Protein 5F33 (pdb70)

Radius of gyration: 19.18 Å; Cα contacts (8 Å, |Δi|>4): 622; chains: 1; bounding box: 53×41×53 Å

Foldseek 3Di:
DVCCVLLVLLLVLCVVVQEAEEEELQAALVSVVSHPYYYHLVVLLVVLLPDDTQEYEYQFAQLSQVSSCLNVVRGWYAYLDNPQAAPLAVQDDPVVLVVVCVVDPPAFEEEESRYHLVVLLVGQAYDYLACLLLLVLLDPDLEHEYDDQPLSQVVSCVSRVGHYHHDDPHRAHPLLADDLVLVVVVCVVPVQEFEEAESSYHDSNCVSGNYYTTLRVVLCVCVPDVGQEYEYRGAPSSLSVNCVSCVRHYYHYSDHGHDVSSHPDDSVSSSVCSVVVDDTDDDDPSSSVSSVNNHVVSVVSVD

Structure (mmCIF, N/CA/C/O backbone):
data_5F33
#
_entry.id   5F33
#
_cell.length_a   52.094
_cell.length_b   49.160
_cell.length_c   60.221
_cell.angle_alpha   90.00
_cell.angle_beta   104.10
_cell.angle_gamma   90.00
#
_symmetry.space_group_name_H-M   'P 1 21 1'
#
loop_
_entity.id
_entity.type
_entity.pdbx_description
1 polymer 'Quinolinate synthase A'
2 non-polymer 'IRON/SULFUR CLUSTER'
3 non-polymer 'PHOSPHOGLYCOLOHYDROXAMIC ACID'
4 non-polymer 'SULFATE ION'
5 water water
#
loop_
_atom_site.group_PDB
_atom_site.id
_atom_site.type_symbol
_atom_site.label_atom_id
_atom_site.label_alt_id
_atom_site.label_comp_id
_atom_site.label_asym_id
_atom_site.label_entity_id
_atom_site.label_seq_id
_atom_site.pdbx_PDB_ins_code
_atom_site.Cartn_x
_atom_site.Cartn_y
_atom_site.Cartn_z
_atom_site.occupancy
_atom_site.B_iso_or_equiv
_atom_site.auth_seq_id
_atom_site.auth_comp_id
_atom_site.auth_asym_id
_atom_site.auth_atom_id
_atom_site.pdbx_PDB_model_num
ATOM 1 N N . HIS A 1 3 ? 36.920 -16.564 14.767 1.00 49.07 -4 HIS A N 1
ATOM 2 C CA . HIS A 1 3 ? 38.339 -16.757 14.308 1.00 46.90 -4 HIS A CA 1
ATOM 3 C C . HIS A 1 3 ? 39.119 -17.631 15.302 1.00 41.06 -4 HIS A C 1
ATOM 4 O O . HIS A 1 3 ? 38.987 -17.466 16.513 1.00 44.00 -4 HIS A O 1
ATOM 11 N N . HIS A 1 4 ? 39.916 -18.564 14.785 1.00 38.24 -3 HIS A N 1
ATOM 12 C CA . HIS A 1 4 ? 40.612 -19.581 15.607 1.00 37.93 -3 HIS A CA 1
ATOM 13 C C . HIS A 1 4 ? 41.638 -19.070 16.643 1.00 34.71 -3 HIS A C 1
ATOM 14 O O . HIS A 1 4 ? 42.039 -19.827 17.517 1.00 38.09 -3 HIS A O 1
ATOM 21 N N . HIS A 1 5 ? 42.098 -17.824 16.490 1.00 33.08 -2 HIS A N 1
ATOM 22 C CA . HIS A 1 5 ? 43.009 -17.141 17.449 1.00 30.15 -2 HIS A CA 1
ATOM 23 C C . HIS A 1 5 ? 42.297 -16.381 18.559 1.00 28.48 -2 HIS A C 1
ATOM 24 O O . HIS A 1 5 ? 42.958 -15.763 19.395 1.00 23.88 -2 HIS A O 1
ATOM 31 N N . HIS A 1 6 ? 40.967 -16.433 18.555 1.00 28.29 -1 HIS A N 1
ATOM 32 C CA . HIS A 1 6 ? 40.091 -15.611 19.406 1.00 30.54 -1 HIS A CA 1
ATOM 33 C C . HIS A 1 6 ? 40.452 -15.774 20.863 1.00 26.04 -1 HIS A C 1
ATOM 34 O O . HIS A 1 6 ? 40.474 -14.796 21.596 1.00 24.53 -1 HIS A O 1
ATOM 41 N N . HIS A 1 7 ? 40.750 -17.003 21.279 1.00 22.20 0 HIS A N 1
ATOM 42 C CA . HIS A 1 7 ? 41.089 -17.281 22.682 1.00 23.27 0 HIS A CA 1
ATOM 43 C C . HIS A 1 7 ? 42.270 -16.457 23.164 1.00 22.45 0 HIS A C 1
ATOM 44 O O . HIS A 1 7 ? 42.222 -15.863 24.231 1.00 22.50 0 HIS A O 1
ATOM 51 N N . MET A 1 8 ? 43.309 -16.354 22.345 1.00 20.69 1 MET A N 1
ATOM 52 C CA . MET A 1 8 ? 44.494 -15.592 22.744 1.00 18.31 1 MET A CA 1
ATOM 53 C C . MET A 1 8 ? 44.226 -14.088 22.668 1.00 16.13 1 MET A C 1
ATOM 54 O O . MET A 1 8 ? 44.564 -13.356 23.594 1.00 16.67 1 MET A O 1
ATOM 59 N N . VAL A 1 9 ? 43.596 -13.646 21.579 1.00 15.94 2 VAL A N 1
ATOM 60 C CA . VAL A 1 9 ? 43.249 -12.229 21.393 1.00 17.17 2 VAL A CA 1
ATOM 61 C C . VAL A 1 9 ? 42.368 -11.741 22.521 1.00 18.06 2 VAL A C 1
ATOM 62 O O . VAL A 1 9 ? 42.640 -10.712 23.130 1.00 18.63 2 VAL A O 1
ATOM 66 N N . ASP A 1 10 ? 41.312 -12.491 22.816 1.00 16.93 3 ASP A N 1
ATOM 67 C CA A ASP A 1 10 ? 40.384 -12.059 23.861 0.50 16.99 3 ASP A CA 1
ATOM 68 C CA B ASP A 1 10 ? 40.366 -12.117 23.870 0.50 17.31 3 ASP A CA 1
ATOM 69 C C . ASP A 1 10 ? 41.070 -11.965 25.214 1.00 16.22 3 ASP A C 1
ATOM 70 O O . ASP A 1 10 ? 40.819 -11.013 25.965 1.00 16.33 3 ASP A O 1
ATOM 79 N N . GLU A 1 11 ? 41.921 -12.929 25.542 1.00 14.64 4 GLU A N 1
ATOM 80 C CA A GLU A 1 11 ? 42.573 -12.917 26.864 0.50 16.61 4 GLU A CA 1
ATOM 81 C CA B GLU A 1 11 ? 42.580 -12.939 26.852 0.50 16.60 4 GLU A CA 1
ATOM 82 C C . GLU A 1 11 ? 43.632 -11.819 26.944 1.00 15.42 4 GLU A C 1
ATOM 83 O O . GLU A 1 11 ? 43.777 -11.163 27.962 1.00 15.34 4 GLU A O 1
ATOM 94 N N . ILE A 1 12 ? 44.348 -11.585 25.848 1.00 13.82 5 ILE A N 1
ATOM 95 C CA . ILE A 1 12 ? 45.298 -10.460 25.796 1.00 14.14 5 ILE A CA 1
ATOM 96 C C . ILE A 1 12 ? 44.575 -9.136 26.086 1.00 12.92 5 ILE A C 1
ATOM 97 O O . ILE A 1 12 ? 45.023 -8.347 26.932 1.00 14.77 5 ILE A O 1
ATOM 102 N N . LEU A 1 13 ? 43.435 -8.916 25.440 1.00 14.58 6 LEU A N 1
ATOM 103 C CA A LEU A 1 13 ? 42.717 -7.661 25.623 0.50 15.42 6 LEU A CA 1
ATOM 104 C CA B LEU A 1 13 ? 42.690 -7.668 25.631 0.50 15.33 6 LEU A CA 1
ATOM 105 C C . LEU A 1 13 ? 42.213 -7.565 27.068 1.00 16.14 6 LEU A C 1
ATOM 106 O O . LEU A 1 13 ? 42.277 -6.495 27.685 1.00 17.68 6 LEU A O 1
ATOM 115 N N . LYS A 1 14 ? 41.721 -8.681 27.608 1.00 15.99 7 LYS A N 1
ATOM 116 C CA A LYS A 1 14 ? 41.222 -8.660 28.990 0.50 16.56 7 LYS A CA 1
ATOM 117 C CA B LYS A 1 14 ? 41.222 -8.709 28.995 0.50 16.59 7 LYS A CA 1
ATOM 118 C C . LYS A 1 14 ? 42.346 -8.357 29.968 1.00 16.07 7 LYS A C 1
ATOM 119 O O . LYS A 1 14 ? 42.191 -7.499 30.839 1.00 16.81 7 LYS A O 1
ATOM 128 N N . LEU A 1 15 ? 43.486 -9.031 29.816 1.00 14.76 8 LEU A N 1
ATOM 129 C CA . LEU A 1 15 ? 44.578 -8.876 30.779 1.00 14.95 8 LEU A CA 1
ATOM 130 C C . LEU A 1 15 ? 45.238 -7.511 30.698 1.00 14.36 8 LEU A C 1
ATOM 131 O O . LEU A 1 15 ? 45.631 -6.924 31.704 1.00 14.87 8 LEU A O 1
ATOM 136 N N . LYS A 1 16 ? 45.355 -6.991 29.474 1.00 13.37 9 LYS A N 1
ATOM 137 C CA . LYS A 1 16 ? 45.903 -5.659 29.293 1.00 14.66 9 LYS A CA 1
ATOM 138 C C . LYS A 1 16 ? 45.097 -4.619 30.068 1.00 14.90 9 LYS A C 1
ATOM 139 O O . LYS A 1 16 ? 45.671 -3.746 30.749 1.00 15.52 9 LYS A O 1
ATOM 145 N N . LYS A 1 17 ? 43.770 -4.717 29.968 1.00 15.82 10 LYS A N 1
ATOM 146 C CA . LYS A 1 17 ? 42.894 -3.795 30.675 1.00 18.04 10 LYS A CA 1
ATOM 147 C C . LYS A 1 17 ? 42.963 -4.045 32.182 1.00 16.10 10 LYS A C 1
ATOM 148 O O . LYS A 1 17 ? 43.118 -3.108 32.986 1.00 19.78 10 LYS A O 1
ATOM 154 N N . GLU A 1 18 ? 42.854 -5.301 32.576 1.00 15.95 11 GLU A N 1
ATOM 155 C CA . GLU A 1 18 ? 42.804 -5.631 34.014 1.00 17.48 11 GLU A CA 1
ATOM 156 C C . GLU A 1 18 ? 44.071 -5.161 34.725 1.00 17.12 11 GLU A C 1
ATOM 157 O O . GLU A 1 18 ? 44.022 -4.589 35.772 1.00 18.03 11 GLU A O 1
ATOM 163 N N . LYS A 1 19 ? 45.222 -5.397 34.112 1.00 15.80 12 LYS A N 1
ATOM 164 C CA . LYS A 1 19 ? 46.516 -5.128 34.755 1.00 16.08 12 LYS A CA 1
ATOM 165 C C . LYS A 1 19 ? 47.140 -3.757 34.444 1.00 14.19 12 LYS A C 1
ATOM 166 O O . LYS A 1 19 ? 48.181 -3.411 34.999 1.00 16.69 12 LYS A O 1
ATOM 172 N N . GLY A 1 20 ? 46.478 -2.957 33.605 1.00 15.40 13 GLY A N 1
ATOM 173 C CA . GLY A 1 20 ? 46.853 -1.563 33.409 1.00 16.31 13 GLY A CA 1
ATOM 174 C C . GLY A 1 20 ? 48.031 -1.376 32.466 1.00 15.59 13 GLY A C 1
ATOM 175 O O . GLY A 1 20 ? 48.793 -0.431 32.603 1.00 16.20 13 GLY A O 1
ATOM 176 N N . TYR A 1 21 ? 48.154 -2.266 31.484 1.00 13.37 14 TYR A N 1
ATOM 177 C CA . TYR A 1 21 ? 49.208 -2.169 30.471 1.00 12.88 14 TYR A CA 1
ATOM 178 C C . TYR A 1 21 ? 48.774 -1.337 29.295 1.00 12.37 14 TYR A C 1
ATOM 179 O O . TYR A 1 21 ? 47.608 -1.326 28.903 1.00 15.67 14 TYR A O 1
ATOM 188 N N . ILE A 1 22 ? 49.754 -0.684 28.688 1.00 12.52 15 ILE A N 1
ATOM 189 C CA . ILE A 1 22 ? 49.669 -0.212 27.310 1.00 11.79 15 ILE A CA 1
ATOM 190 C C . ILE A 1 22 ? 50.598 -1.102 26.492 1.00 11.72 15 ILE A C 1
ATOM 191 O O . ILE A 1 22 ? 51.673 -1.471 26.968 1.00 11.51 15 ILE A O 1
ATOM 196 N N . ILE A 1 23 ? 50.172 -1.471 25.297 1.00 11.03 16 ILE A N 1
ATOM 197 C CA . ILE A 1 23 ? 50.939 -2.337 24.431 1.00 10.94 16 ILE A CA 1
ATOM 198 C C . ILE A 1 23 ? 51.470 -1.486 23.268 1.00 11.00 16 ILE A C 1
ATOM 199 O O . ILE A 1 23 ? 50.689 -0.927 22.499 1.00 12.39 16 ILE A O 1
ATOM 204 N N . LEU A 1 24 ? 52.799 -1.419 23.163 1.00 10.50 17 LEU A N 1
ATOM 205 C CA . LEU A 1 24 ? 53.486 -0.700 22.068 1.00 10.77 17 LEU A CA 1
ATOM 206 C C . LEU A 1 24 ? 54.135 -1.717 21.157 1.00 11.51 17 LEU A C 1
ATOM 207 O O . LEU A 1 24 ? 54.781 -2.622 21.634 1.00 11.52 17 LEU A O 1
ATOM 212 N N . ALA A 1 25 ? 53.942 -1.561 19.848 1.00 11.87 18 ALA A N 1
ATOM 213 C CA . ALA A 1 25 ? 54.568 -2.488 18.888 1.00 10.73 18 ALA A CA 1
ATOM 214 C C . ALA A 1 25 ? 55.273 -1.734 17.786 1.00 10.83 18 ALA A C 1
ATOM 215 O O . ALA A 1 25 ? 54.829 -0.696 17.339 1.00 12.37 18 ALA A O 1
ATOM 217 N N . HIS A 1 26 ? 56.371 -2.329 17.340 1.00 10.31 19 HIS A N 1
ATOM 218 C CA . HIS A 1 26 ? 57.061 -1.895 16.129 1.00 10.01 19 HIS A CA 1
ATOM 219 C C . HIS A 1 26 ? 56.322 -2.422 14.886 1.00 10.46 19 HIS A C 1
ATOM 220 O O . HIS A 1 26 ? 55.697 -3.494 14.876 1.00 10.97 19 HIS A O 1
ATOM 227 N N . ASN A 1 27 ? 56.478 -1.672 13.806 1.00 10.23 20 ASN A N 1
ATOM 228 C CA . ASN A 1 27 ? 55.926 -2.010 12.501 1.00 10.38 20 ASN A CA 1
ATOM 229 C C . ASN A 1 27 ? 56.337 -3.369 11.915 1.00 11.28 20 ASN A C 1
ATOM 230 O O . ASN A 1 27 ? 55.680 -3.845 10.999 1.00 13.24 20 ASN A O 1
ATOM 235 N N . TYR A 1 28 ? 57.384 -4.005 12.433 1.00 11.23 21 TYR A N 1
ATOM 236 C CA . TYR A 1 28 ? 57.809 -5.296 11.895 1.00 11.50 21 TYR A CA 1
ATOM 237 C C . TYR A 1 28 ? 57.230 -6.452 12.687 1.00 12.97 21 TYR A C 1
ATOM 238 O O . TYR A 1 28 ? 57.527 -7.610 12.412 1.00 13.44 21 TYR A O 1
ATOM 247 N N . GLN A 1 29 ? 56.418 -6.158 13.703 1.00 12.51 22 GLN A N 1
ATOM 248 C CA . GLN A 1 29 ? 55.775 -7.242 14.411 1.00 12.35 22 GLN A CA 1
ATOM 249 C C . GLN A 1 29 ? 54.772 -7.916 13.505 1.00 12.50 22 GLN A C 1
ATOM 250 O O . GLN A 1 29 ? 54.230 -7.297 12.573 1.00 13.79 22 GLN A O 1
ATOM 256 N N . ILE A 1 30 ? 54.487 -9.179 13.801 1.00 14.08 23 ILE A N 1
ATOM 257 C CA . ILE A 1 30 ? 53.528 -9.926 13.009 1.00 14.68 23 ILE A CA 1
ATOM 258 C C . ILE A 1 30 ? 52.159 -9.236 13.035 1.00 14.06 23 ILE A C 1
ATOM 259 O O . ILE A 1 30 ? 51.811 -8.542 13.993 1.00 14.52 23 ILE A O 1
ATOM 264 N N . PRO A 1 31 ? 51.382 -9.400 11.976 1.00 15.87 24 PRO A N 1
ATOM 265 C CA . PRO A 1 31 ? 50.100 -8.703 11.893 1.00 14.37 24 PRO A CA 1
ATOM 266 C C . PRO A 1 31 ? 49.164 -8.954 13.087 1.00 15.36 24 PRO A C 1
ATOM 267 O O . PRO A 1 31 ? 48.492 -8.040 13.548 1.00 16.73 24 PRO A O 1
ATOM 271 N N . GLU A 1 32 ? 49.188 -10.176 13.614 1.00 15.10 25 GLU A N 1
ATOM 272 C CA . GLU A 1 32 ? 48.309 -10.549 14.707 1.00 14.82 25 GLU A CA 1
ATOM 273 C C . GLU A 1 32 ? 48.628 -9.734 15.956 1.00 15.37 25 GLU A C 1
ATOM 274 O O . GLU A 1 32 ? 47.745 -9.457 16.774 1.00 17.72 25 GLU A O 1
ATOM 280 N N . LEU A 1 33 ? 49.891 -9.366 16.117 1.00 14.80 26 LEU A N 1
ATOM 281 C CA . LEU A 1 33 ? 50.321 -8.560 17.267 1.00 13.60 26 LEU A CA 1
ATOM 282 C C . LEU A 1 33 ? 50.086 -7.095 17.004 1.00 14.28 26 LEU A C 1
ATOM 283 O O . LEU A 1 33 ? 49.663 -6.355 17.887 1.00 13.08 26 LEU A O 1
ATOM 288 N N . GLN A 1 34 ? 50.334 -6.641 15.778 1.00 13.85 27 GLN A N 1
ATOM 289 C CA . GLN A 1 34 ? 49.957 -5.279 15.441 1.00 14.76 27 GLN A CA 1
ATOM 290 C C . GLN A 1 34 ? 48.493 -5.012 15.764 1.00 14.09 27 GLN A C 1
ATOM 291 O O . GLN A 1 34 ? 48.152 -3.973 16.320 1.00 16.52 27 GLN A O 1
ATOM 297 N N . ASP A 1 35 ? 47.648 -6.001 15.490 1.00 15.03 28 ASP A N 1
ATOM 298 C CA . ASP A 1 35 ? 46.230 -5.857 15.652 1.00 16.94 28 ASP A CA 1
ATOM 299 C C . ASP A 1 35 ? 45.751 -5.810 17.100 1.00 17.31 28 ASP A C 1
ATOM 300 O O . ASP A 1 35 ? 44.657 -5.308 17.348 1.00 22.03 28 ASP A O 1
ATOM 305 N N . ILE A 1 36 ? 46.560 -6.284 18.048 1.00 15.40 29 ILE A N 1
ATOM 306 C CA . ILE A 1 36 ? 46.201 -6.213 19.471 1.00 15.75 29 ILE A CA 1
ATOM 307 C C . ILE A 1 36 ? 46.930 -5.084 20.209 1.00 15.45 29 ILE A C 1
ATOM 308 O O . ILE A 1 36 ? 46.637 -4.818 21.354 1.00 16.26 29 ILE A O 1
ATOM 313 N N . ALA A 1 37 ? 47.850 -4.390 19.539 1.00 13.07 30 ALA A N 1
ATOM 314 C CA . ALA A 1 37 ? 48.623 -3.333 20.169 1.00 13.58 30 ALA A CA 1
ATOM 315 C C . ALA A 1 37 ? 47.783 -2.062 20.296 1.00 12.78 30 ALA A C 1
ATOM 316 O O . ALA A 1 37 ? 46.878 -1.817 19.484 1.00 15.37 30 ALA A O 1
ATOM 318 N N . ASP A 1 38 ? 48.124 -1.234 21.277 1.00 12.30 31 ASP A N 1
ATOM 319 C CA . ASP A 1 38 ? 47.514 0.093 21.430 1.00 13.41 31 ASP A CA 1
ATOM 320 C C . ASP A 1 38 ? 48.168 1.148 20.546 1.00 13.11 31 ASP A C 1
ATOM 321 O O . ASP A 1 38 ? 47.541 2.150 20.178 1.00 15.76 31 ASP A O 1
ATOM 326 N N . PHE A 1 39 ? 49.428 0.913 20.188 1.00 12.77 32 PHE A N 1
ATOM 327 C CA . PHE A 1 39 ? 50.221 1.893 19.433 1.00 13.06 32 PHE A CA 1
ATOM 328 C C . PHE A 1 39 ? 51.217 1.081 18.609 1.00 12.27 32 PHE A C 1
ATOM 329 O O . PHE A 1 39 ? 51.924 0.254 19.156 1.00 13.29 32 PHE A O 1
ATOM 337 N N . VAL A 1 40 ? 51.244 1.324 17.303 1.00 12.09 33 VAL A N 1
ATOM 338 C CA . VAL A 1 40 ? 52.169 0.647 16.393 1.00 12.60 33 VAL A CA 1
ATOM 339 C C . VAL A 1 40 ? 52.868 1.740 15.582 1.00 11.58 33 VAL A C 1
ATOM 340 O O . VAL A 1 40 ? 52.228 2.623 15.000 1.00 13.55 33 VAL A O 1
ATOM 344 N N . GLY A 1 41 ? 54.185 1.707 15.589 1.00 11.07 34 GLY A N 1
ATOM 345 C CA . GLY A 1 41 ? 54.939 2.722 14.849 1.00 11.66 34 GLY A CA 1
ATOM 346 C C . GLY A 1 41 ? 56.373 2.356 14.606 1.00 10.85 34 GLY A C 1
ATOM 347 O O . GLY A 1 41 ? 56.802 1.233 14.877 1.00 11.89 34 GLY A O 1
ATOM 348 N N . ASP A 1 42 ? 57.093 3.321 14.048 1.00 11.75 35 ASP A N 1
ATOM 349 C CA . ASP A 1 42 ? 58.508 3.136 13.804 1.00 11.40 35 ASP A CA 1
ATOM 350 C C . ASP A 1 42 ? 59.317 3.493 15.040 1.00 11.22 35 ASP A C 1
ATOM 351 O O . ASP A 1 42 ? 58.741 3.841 16.101 1.00 11.03 35 ASP A O 1
ATOM 356 N N . SER A 1 43 ? 60.653 3.386 14.965 1.00 11.30 36 SER A N 1
ATOM 357 C CA . SER A 1 43 ? 61.453 3.547 16.195 1.00 12.89 36 SER A CA 1
ATOM 358 C C . SER A 1 43 ? 61.300 4.949 16.774 1.00 11.81 36 SER A C 1
ATOM 359 O O . SER A 1 43 ? 61.171 5.114 18.012 1.00 13.24 36 SER A O 1
ATOM 362 N N . LEU A 1 44 ? 61.267 5.967 15.915 1.00 11.30 37 LEU A N 1
ATOM 363 C CA . LEU A 1 44 ? 61.143 7.347 16.391 1.00 13.27 37 LEU A CA 1
ATOM 364 C C . LEU A 1 44 ? 59.770 7.580 16.995 1.00 11.68 37 LEU A C 1
ATOM 365 O O . LEU A 1 44 ? 59.652 8.240 18.043 1.00 12.64 37 LEU A O 1
ATOM 370 N N . GLN A 1 45 ? 58.722 7.061 16.349 1.00 10.79 38 GLN A N 1
ATOM 371 C CA . GLN A 1 45 ? 57.369 7.221 16.884 1.00 10.67 38 GLN A CA 1
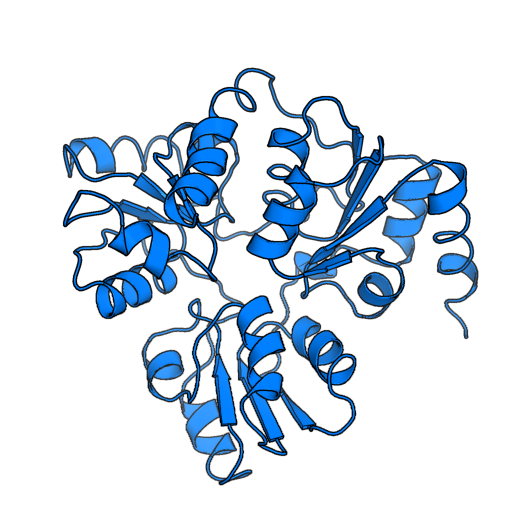ATOM 372 C C . GLN A 1 45 ? 57.228 6.518 18.224 1.00 10.38 38 GLN A C 1
ATOM 373 O O . GLN A 1 45 ? 56.568 7.030 19.129 1.00 12.62 38 GLN A O 1
ATOM 379 N N . LEU A 1 46 ? 57.840 5.346 18.366 1.00 10.46 39 LEU A N 1
ATOM 380 C CA . LEU A 1 46 ? 57.833 4.620 19.657 1.00 11.25 39 LEU A CA 1
ATOM 381 C C . LEU A 1 46 ? 58.579 5.403 20.727 1.00 11.47 39 LEU A C 1
ATOM 382 O O . LEU A 1 46 ? 58.134 5.470 21.882 1.00 12.10 39 LEU A O 1
ATOM 387 N N . ALA A 1 47 ? 59.697 6.001 20.369 1.00 12.64 40 ALA A N 1
ATOM 388 C CA . ALA A 1 47 ? 60.513 6.756 21.326 1.00 13.13 40 ALA A CA 1
ATOM 389 C C . ALA A 1 47 ? 59.706 7.981 21.797 1.00 13.63 40 ALA A C 1
ATOM 390 O O . ALA A 1 47 ? 59.665 8.300 22.992 1.00 15.45 40 ALA A O 1
ATOM 392 N N . ARG A 1 48 ? 59.042 8.663 20.863 1.00 14.40 41 ARG A N 1
ATOM 393 C CA . ARG A 1 48 ? 58.225 9.815 21.208 1.00 15.56 41 ARG A CA 1
ATOM 394 C C . ARG A 1 48 ? 57.042 9.405 22.064 1.00 14.43 41 ARG A C 1
ATOM 395 O O . ARG A 1 48 ? 56.739 10.069 23.050 1.00 17.22 41 ARG A O 1
ATOM 403 N N . LYS A 1 49 ? 56.381 8.298 21.715 1.00 14.56 42 LYS A N 1
ATOM 404 C CA . LYS A 1 49 ? 55.285 7.760 22.530 1.00 14.45 42 LYS A CA 1
ATOM 405 C C . LYS A 1 49 ? 55.772 7.437 23.947 1.00 15.47 42 LYS A C 1
ATOM 406 O O . LYS A 1 49 ? 55.061 7.722 24.937 1.00 17.10 42 LYS A O 1
ATOM 412 N N . ALA A 1 50 ? 56.978 6.890 24.064 1.00 15.71 43 ALA A N 1
ATOM 413 C CA . ALA A 1 50 ? 57.557 6.537 25.355 1.00 17.43 43 ALA A CA 1
ATOM 414 C C . ALA A 1 50 ? 57.759 7.743 26.266 1.00 21.26 43 ALA A C 1
ATOM 415 O O . ALA A 1 50 ? 57.721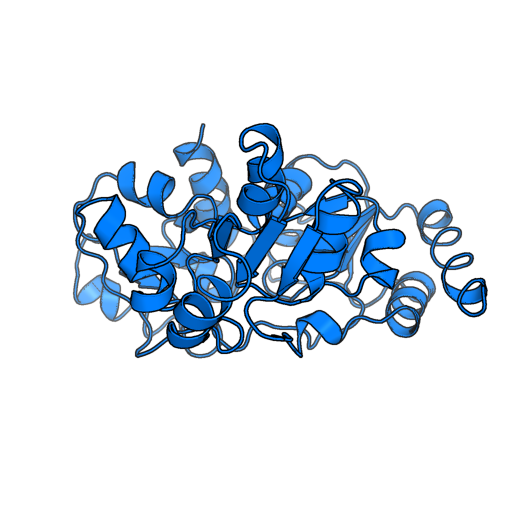 7.615 27.482 1.00 25.80 43 ALA A O 1
ATOM 417 N N . MET A 1 51 ? 57.969 8.908 25.680 1.00 22.00 44 MET A N 1
ATOM 418 C CA . MET A 1 51 ? 58.057 10.122 26.459 1.00 24.16 44 MET A CA 1
ATOM 419 C C . MET A 1 51 ? 56.715 10.655 26.919 1.00 25.21 44 MET A C 1
ATOM 420 O O . MET A 1 51 ? 56.671 11.368 27.889 1.00 37.36 44 MET A O 1
ATOM 425 N N . GLU A 1 52 ? 55.634 10.271 26.257 1.00 24.79 45 GLU A N 1
ATOM 426 C CA . GLU A 1 52 ? 54.296 10.846 26.495 1.00 28.52 45 GLU A CA 1
ATOM 427 C C . GLU A 1 52 ? 53.328 10.015 27.348 1.00 28.54 45 GLU A C 1
ATOM 428 O O . GLU A 1 52 ? 52.509 10.549 28.046 1.00 31.45 45 GLU A O 1
ATOM 434 N N . LEU A 1 53 ? 53.427 8.710 27.285 1.00 27.10 46 LEU A N 1
ATOM 435 C CA . LEU A 1 53 ? 52.415 7.825 27.822 1.00 24.92 46 LEU A CA 1
ATOM 436 C C . LEU A 1 53 ? 52.359 7.876 29.376 1.00 25.06 46 LEU A C 1
ATOM 437 O O . LEU A 1 53 ? 53.342 8.171 30.069 1.00 25.81 46 LEU A O 1
ATOM 442 N N . SER A 1 54 ? 51.174 7.609 29.895 1.00 23.19 47 SER A N 1
ATOM 443 C CA . SER A 1 54 ? 50.891 7.748 31.330 1.00 20.07 47 SER A CA 1
ATOM 444 C C . SER A 1 54 ? 50.755 6.422 32.083 1.00 20.22 47 SER A C 1
ATOM 445 O O . SER A 1 54 ? 50.862 6.409 33.312 1.00 20.62 47 SER A O 1
ATOM 448 N N . GLU A 1 55 ? 50.518 5.325 31.357 1.00 17.25 48 GLU A N 1
ATOM 449 C CA . GLU A 1 55 ? 50.303 4.005 31.960 1.00 18.02 48 GLU A CA 1
ATOM 450 C C . GLU A 1 55 ? 51.506 3.629 32.801 1.00 17.71 48 GLU A C 1
ATOM 451 O O . GLU A 1 55 ? 52.638 3.972 32.458 1.00 20.05 48 GLU A O 1
ATOM 457 N N . LYS A 1 56 ? 51.256 2.900 33.888 1.00 18.94 49 LYS A N 1
ATOM 458 C CA . LYS A 1 56 ? 52.283 2.480 34.807 1.00 18.91 49 LYS A CA 1
ATOM 459 C C . LYS A 1 56 ? 53.067 1.266 34.286 1.00 16.02 49 LYS A C 1
ATOM 460 O O . LYS A 1 56 ? 54.146 0.987 34.776 1.00 16.98 49 LYS A O 1
ATOM 466 N N . LYS A 1 57 ? 52.476 0.526 33.340 1.00 13.79 50 LYS A N 1
ATOM 467 C CA . LYS A 1 57 ? 53.020 -0.732 32.848 1.00 13.84 50 LYS A CA 1
ATOM 468 C C . LYS A 1 57 ? 52.942 -0.747 31.322 1.00 13.16 50 LYS A C 1
ATOM 469 O O . LYS A 1 57 ? 51.959 -0.336 30.714 1.00 12.62 50 LYS A O 1
ATOM 475 N N . ILE A 1 58 ? 54.045 -1.176 30.715 1.00 11.87 51 ILE A N 1
ATOM 476 C CA . ILE A 1 58 ? 54.206 -1.176 29.265 1.00 11.21 51 ILE A CA 1
ATOM 477 C C . ILE A 1 58 ? 54.613 -2.572 28.822 1.00 10.72 51 ILE A C 1
ATOM 478 O O . ILE A 1 58 ? 55.584 -3.126 29.359 1.00 12.20 51 ILE A O 1
ATOM 483 N N . LEU A 1 59 ? 53.877 -3.122 27.861 1.00 9.78 52 LEU A N 1
ATOM 484 C CA . LEU A 1 59 ? 54.279 -4.313 27.175 1.00 10.52 52 LEU A CA 1
ATOM 485 C C . LEU A 1 59 ? 54.810 -3.857 25.813 1.00 10.15 52 LEU A C 1
ATOM 486 O O . LEU A 1 59 ? 54.090 -3.242 25.038 1.00 11.19 52 LEU A O 1
ATOM 491 N N . PHE A 1 60 ? 56.103 -4.122 25.582 1.00 9.61 53 PHE A N 1
ATOM 492 C CA . PHE A 1 60 ? 56.749 -3.697 24.355 1.00 9.58 53 PHE A CA 1
ATOM 493 C C . PHE A 1 60 ? 56.987 -4.897 23.431 1.00 9.66 53 PHE A C 1
ATOM 494 O O . PHE A 1 60 ? 57.539 -5.911 23.846 1.00 10.07 53 PHE A O 1
ATOM 502 N N . LEU A 1 61 ? 56.610 -4.710 22.169 1.00 10.60 54 LEU A N 1
ATOM 503 C CA . LEU A 1 61 ? 56.709 -5.738 21.142 1.00 10.69 54 LEU A CA 1
ATOM 504 C C . LEU A 1 61 ? 57.633 -5.259 20.010 1.00 10.77 54 LEU A C 1
ATOM 505 O O . LEU A 1 61 ? 57.259 -4.476 19.131 1.00 11.30 54 LEU A O 1
ATOM 510 N N . GLY A 1 62 ? 58.879 -5.721 20.101 1.00 10.06 55 GLY A N 1
ATOM 511 C CA . GLY A 1 62 ? 59.908 -5.340 19.157 1.00 10.60 55 GLY A CA 1
ATOM 512 C C . GLY A 1 62 ? 61.203 -6.008 19.538 1.00 11.71 55 GLY A C 1
ATOM 513 O O . GLY A 1 62 ? 61.210 -7.190 19.843 1.00 13.00 55 GLY A O 1
ATOM 514 N N . VAL A 1 63 ? 62.304 -5.261 19.488 1.00 12.59 56 VAL A N 1
ATOM 515 C CA . VAL A 1 63 ? 63.584 -5.835 19.896 1.00 12.76 56 VAL A CA 1
ATOM 516 C C . VAL A 1 63 ? 64.167 -5.100 21.077 1.00 10.78 56 VAL A C 1
ATOM 517 O O . VAL A 1 63 ? 63.747 -3.954 21.403 1.00 12.06 56 VAL A O 1
ATOM 521 N N . ASP A 1 64 ? 65.114 -5.746 21.734 1.00 12.22 57 ASP A N 1
ATOM 522 C CA . ASP A 1 64 ? 65.515 -5.344 23.083 1.00 12.40 57 ASP A CA 1
ATOM 523 C C . ASP A 1 64 ? 66.027 -3.933 23.197 1.00 12.86 57 ASP A C 1
ATOM 524 O O . ASP A 1 64 ? 65.740 -3.250 24.176 1.00 14.09 57 ASP A O 1
ATOM 529 N N . PHE A 1 65 ? 66.801 -3.477 22.224 1.00 12.71 58 PHE A N 1
ATOM 530 C CA . PHE A 1 65 ? 67.352 -2.139 22.343 1.00 13.55 58 PHE A CA 1
ATOM 531 C C . PHE A 1 65 ? 66.284 -1.072 22.380 1.00 13.11 58 PHE A C 1
ATOM 532 O O . PHE A 1 65 ? 66.450 -0.070 23.082 1.00 13.95 58 PHE A O 1
ATOM 540 N N . MET A 1 66 ? 65.178 -1.311 21.678 1.00 12.81 59 MET A N 1
ATOM 541 C CA A MET A 1 66 ? 64.076 -0.356 21.738 0.50 12.56 59 MET A CA 1
ATOM 542 C CA B MET A 1 66 ? 63.993 -0.440 21.664 0.50 13.44 59 MET A CA 1
ATOM 543 C C . MET A 1 66 ? 63.291 -0.514 23.043 1.00 12.97 59 MET A C 1
ATOM 544 O O . MET A 1 66 ? 62.894 0.498 23.644 1.00 13.86 59 MET A O 1
ATOM 553 N N . ALA A 1 67 ? 63.112 -1.746 23.520 1.00 11.84 60 ALA A N 1
ATOM 554 C CA . ALA A 1 67 ? 62.468 -1.939 24.826 1.00 12.65 60 ALA A CA 1
ATOM 555 C C . ALA A 1 67 ? 63.252 -1.202 25.907 1.00 11.93 60 ALA A C 1
ATOM 556 O O . ALA A 1 67 ? 62.712 -0.565 26.811 1.00 13.12 60 ALA A O 1
ATOM 558 N N . GLU A 1 68 ? 64.570 -1.267 25.795 1.00 12.00 61 GLU A N 1
ATOM 559 C CA . GLU A 1 68 ? 65.447 -0.619 26.776 1.00 12.38 61 GLU A CA 1
ATOM 560 C C . GLU A 1 68 ? 65.385 0.890 26.667 1.00 11.92 61 GLU A C 1
ATOM 561 O O . GLU A 1 68 ? 65.420 1.586 27.668 1.00 13.95 61 GLU A O 1
ATOM 567 N N . LEU A 1 69 ? 65.276 1.412 25.444 1.00 12.23 62 LEU A N 1
ATOM 568 C CA A LEU A 1 69 ? 65.078 2.841 25.284 0.60 12.86 62 LEU A CA 1
ATOM 569 C CA B LEU A 1 69 ? 65.046 2.840 25.228 0.40 14.19 62 LEU A CA 1
ATOM 570 C C . LEU A 1 69 ? 63.779 3.292 25.966 1.00 13.39 62 LEU A C 1
ATOM 571 O O . LEU A 1 69 ? 63.742 4.350 26.635 1.00 13.48 62 LEU A O 1
ATOM 580 N N . VAL A 1 70 ? 62.710 2.511 25.798 1.00 13.36 63 VAL A N 1
ATOM 581 C CA . VAL A 1 70 ? 61.444 2.824 26.483 1.00 13.88 63 VAL A CA 1
ATOM 582 C C . VAL A 1 70 ? 61.638 2.867 28.004 1.00 13.70 63 VAL A C 1
ATOM 583 O O . VAL A 1 70 ? 61.143 3.772 28.677 1.00 14.55 63 VAL A O 1
ATOM 587 N N . LYS A 1 71 ? 62.394 1.905 28.524 1.00 13.62 64 LYS A N 1
ATOM 588 C CA . LYS A 1 71 ? 62.710 1.827 29.946 1.00 12.89 64 LYS A CA 1
ATOM 589 C C . LYS A 1 71 ? 63.558 3.003 30.389 1.00 13.77 64 LYS A C 1
ATOM 590 O O . LYS A 1 71 ? 63.293 3.605 31.417 1.00 15.09 64 LYS A O 1
ATOM 596 N N . ILE A 1 72 ? 64.569 3.355 29.601 1.00 13.63 65 ILE A N 1
ATOM 597 C CA . ILE A 1 72 ? 65.417 4.521 29.931 1.00 14.40 65 ILE A CA 1
ATOM 598 C C . ILE A 1 72 ? 64.595 5.792 30.073 1.00 15.71 65 ILE A C 1
ATOM 599 O O . ILE A 1 72 ? 64.840 6.589 30.976 1.00 17.03 65 ILE A O 1
ATOM 604 N N . LEU A 1 73 ? 63.602 5.958 29.203 1.00 14.02 66 LEU A N 1
ATOM 605 C CA . LEU A 1 73 ? 62.695 7.099 29.280 1.00 16.52 66 LEU A CA 1
ATOM 606 C C . LEU A 1 73 ? 61.602 6.987 30.344 1.00 16.27 66 LEU A C 1
ATOM 607 O O . LEU A 1 73 ? 60.931 7.983 30.616 1.00 21.39 66 LEU A O 1
ATOM 612 N N . ASN A 1 74 ? 61.446 5.801 30.937 1.00 15.39 67 ASN A N 1
ATOM 613 C CA . ASN A 1 74 ? 60.419 5.543 31.950 1.00 15.70 67 ASN A CA 1
ATOM 614 C C . ASN A 1 74 ? 60.993 4.670 33.051 1.00 15.87 67 ASN A C 1
ATOM 615 O O . ASN A 1 74 ? 60.560 3.522 33.254 1.00 15.87 67 ASN A O 1
ATOM 620 N N . PRO A 1 75 ? 62.019 5.193 33.751 1.00 16.57 68 PRO A N 1
ATOM 621 C CA . PRO A 1 75 ? 62.750 4.344 34.693 1.00 18.87 68 PRO A CA 1
ATOM 622 C C . PRO A 1 75 ? 61.878 3.754 35.796 1.00 19.29 68 PRO A C 1
ATOM 623 O O . PRO A 1 75 ? 62.184 2.685 36.303 1.00 20.42 68 PRO A O 1
ATOM 627 N N . ASP A 1 76 ? 60.813 4.457 36.165 1.00 20.20 69 ASP A N 1
ATOM 628 C CA . ASP A 1 76 ? 59.966 4.029 37.270 1.00 19.05 69 ASP A CA 1
ATOM 629 C C . ASP A 1 76 ? 58.697 3.295 36.837 1.00 20.74 69 ASP A C 1
ATOM 630 O O . ASP A 1 76 ? 57.871 2.953 37.673 1.00 25.42 69 ASP A O 1
ATOM 635 N N . LYS A 1 77 ? 58.562 3.025 35.541 1.00 16.75 70 LYS A N 1
ATOM 636 C CA . LYS A 1 77 ? 57.480 2.197 35.016 1.00 16.60 70 LYS A CA 1
ATOM 637 C C . LYS A 1 77 ? 57.988 0.786 34.808 1.00 16.61 70 LYS A C 1
ATOM 638 O O . LYS A 1 77 ? 59.185 0.583 34.607 1.00 21.16 70 LYS A O 1
ATOM 644 N N . LYS A 1 78 ? 57.082 -0.189 34.780 1.00 13.98 71 LYS A N 1
ATOM 645 C CA . LYS A 1 78 ? 57.454 -1.574 34.502 1.00 14.08 71 LYS A CA 1
ATOM 646 C C . LYS A 1 78 ? 57.317 -1.783 32.992 1.00 13.62 71 LYS A C 1
ATOM 647 O O . LYS A 1 78 ? 56.257 -1.539 32.435 1.00 14.96 71 LYS A O 1
ATOM 653 N N . VAL A 1 79 ? 58.403 -2.225 32.356 1.00 12.57 72 VAL A N 1
ATOM 654 C CA . VAL A 1 79 ? 58.410 -2.530 30.943 1.00 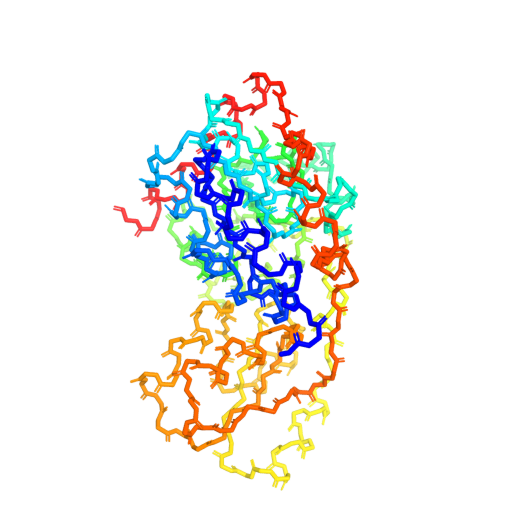12.09 72 VAL A CA 1
ATOM 655 C C . VAL A 1 79 ? 58.678 -4.014 30.824 1.00 10.98 72 VAL A C 1
ATOM 656 O O . VAL A 1 79 ? 59.672 -4.509 31.386 1.00 12.21 72 VAL A O 1
ATOM 660 N N . ILE A 1 80 ? 57.816 -4.726 30.089 1.00 10.03 73 ILE A N 1
ATOM 661 C CA . ILE A 1 80 ? 58.023 -6.151 29.845 1.00 10.78 73 ILE A CA 1
ATOM 662 C C . ILE A 1 80 ? 58.073 -6.476 28.354 1.00 10.04 73 ILE A C 1
ATOM 663 O O . ILE A 1 80 ? 57.484 -5.757 27.535 1.00 9.74 73 ILE A O 1
ATOM 668 N N . VAL A 1 81 ? 58.738 -7.579 28.036 1.00 10.42 74 VAL A N 1
ATOM 669 C CA . VAL A 1 81 ? 58.781 -8.095 26.669 1.00 9.48 74 VAL A CA 1
ATOM 670 C C . VAL A 1 81 ? 58.491 -9.604 26.669 1.00 9.80 74 VAL A C 1
ATOM 671 O O . VAL A 1 81 ? 58.813 -10.306 27.642 1.00 11.42 74 VAL A O 1
ATOM 675 N N . PRO A 1 82 ? 57.887 -10.123 25.586 1.00 10.74 75 PRO A N 1
ATOM 676 C CA . PRO A 1 82 ? 57.528 -11.544 25.616 1.00 11.95 75 PRO A CA 1
ATOM 677 C C . PRO A 1 82 ? 58.702 -12.483 25.412 1.00 12.41 75 PRO A C 1
ATOM 678 O O . PRO A 1 82 ? 58.655 -13.617 25.852 1.00 13.57 75 PRO A O 1
ATOM 682 N N . ASP A 1 83 ? 59.721 -12.007 24.704 1.00 12.64 76 ASP A N 1
ATOM 683 C CA . ASP A 1 83 ? 60.914 -12.835 24.381 1.00 13.78 76 ASP A CA 1
ATOM 684 C C . ASP A 1 83 ? 62.144 -12.007 24.645 1.00 12.89 76 ASP A C 1
ATOM 685 O O . ASP A 1 83 ? 62.430 -11.065 23.938 1.00 13.50 76 ASP A O 1
ATOM 690 N N . ARG A 1 84 ? 62.889 -12.388 25.670 1.00 14.65 77 ARG A N 1
ATOM 691 C CA A ARG A 1 84 ? 63.998 -11.571 26.145 0.50 15.29 77 ARG A CA 1
ATOM 692 C CA B ARG A 1 84 ? 63.998 -11.571 26.145 0.50 15.29 77 ARG A CA 1
ATOM 693 C C . ARG A 1 84 ? 65.230 -11.681 25.244 1.00 15.45 77 ARG A C 1
ATOM 694 O O . ARG A 1 84 ? 66.185 -10.956 25.437 1.00 18.08 77 ARG A O 1
ATOM 702 N N . SER A 1 85 ? 65.186 -12.605 24.280 1.00 14.13 78 SER A N 1
ATOM 703 C CA . SER A 1 85 ? 66.262 -12.777 23.310 1.00 14.52 78 SER A CA 1
ATOM 704 C C . SER A 1 85 ? 66.081 -11.990 22.014 1.00 14.18 78 SER A C 1
ATOM 705 O O . SER A 1 85 ? 66.976 -11.977 21.187 1.00 17.36 78 SER A O 1
ATOM 708 N N . ALA A 1 86 ? 64.941 -11.345 21.824 1.00 13.41 79 ALA A N 1
ATOM 709 C CA . ALA A 1 86 ? 64.680 -10.615 20.601 1.00 12.94 79 ALA A CA 1
ATOM 710 C C . ALA A 1 86 ? 65.594 -9.413 20.607 1.00 13.44 79 ALA A C 1
ATOM 711 O O . ALA A 1 86 ? 65.549 -8.577 21.509 1.00 14.72 79 ALA A O 1
ATOM 713 N N . THR A 1 87 ? 66.462 -9.353 19.601 1.00 14.02 80 THR A N 1
ATOM 714 C CA . THR A 1 87 ? 67.510 -8.345 19.558 1.00 14.23 80 THR A CA 1
ATOM 715 C C . THR A 1 87 ? 67.837 -8.010 18.111 1.00 14.55 80 THR A C 1
ATOM 716 O O . THR A 1 87 ? 67.316 -8.635 17.205 1.00 15.87 80 THR A O 1
ATOM 720 N N . CYS A 1 88 ? 68.643 -6.989 17.898 1.00 16.66 81 CYS A N 1
ATOM 721 C CA . CYS A 1 88 ? 69.122 -6.660 16.547 1.00 17.57 81 CYS A CA 1
ATOM 722 C C . CYS A 1 88 ? 70.598 -7.091 16.436 1.00 16.94 81 CYS A C 1
ATOM 723 O O . CYS A 1 88 ? 71.443 -6.548 17.117 1.00 18.06 81 CYS A O 1
ATOM 726 N N . PRO A 1 89 ? 70.902 -8.097 15.609 1.00 20.47 82 PRO A N 1
ATOM 727 C CA . PRO A 1 89 ? 72.275 -8.622 15.539 1.00 23.04 82 PRO A CA 1
ATOM 728 C C . PRO A 1 89 ? 73.350 -7.601 15.154 1.00 23.54 82 PRO A C 1
ATOM 729 O O . PRO A 1 89 ? 74.490 -7.718 15.598 1.00 27.65 82 PRO A O 1
ATOM 733 N N . MET A 1 90 ? 72.950 -6.582 14.396 1.00 24.68 83 MET A N 1
ATOM 734 C CA A MET A 1 90 ? 73.848 -5.501 13.982 0.54 27.73 83 MET A CA 1
ATOM 735 C CA B MET A 1 90 ? 73.840 -5.489 13.979 0.46 27.86 83 MET A CA 1
ATOM 736 C C . MET A 1 90 ? 74.532 -4.781 15.169 1.00 30.32 83 MET A C 1
ATOM 737 O O . MET A 1 90 ? 75.659 -4.309 15.052 1.00 32.91 83 MET A O 1
ATOM 746 N N . ALA A 1 91 ? 73.886 -4.730 16.325 1.00 31.44 84 ALA A N 1
ATOM 747 C CA . ALA A 1 91 ? 74.431 -4.013 17.483 1.00 30.92 84 ALA A CA 1
ATOM 748 C C . ALA A 1 91 ? 75.659 -4.616 18.188 1.00 30.78 84 ALA A C 1
ATOM 749 O O . ALA A 1 91 ? 76.520 -3.885 18.656 1.00 32.56 84 ALA A O 1
ATOM 751 N N . ASN A 1 92 ? 75.719 -5.932 18.289 1.00 37.72 85 ASN A N 1
ATOM 752 C CA . ASN A 1 92 ? 76.736 -6.644 19.090 1.00 38.31 85 ASN A CA 1
ATOM 753 C C . ASN A 1 92 ? 78.185 -6.391 18.636 1.00 38.14 85 ASN A C 1
ATOM 754 O O . ASN A 1 92 ? 79.118 -6.451 19.445 1.00 42.12 85 ASN A O 1
ATOM 759 N N . ARG A 1 93 ? 78.361 -6.115 17.341 1.00 35.50 86 ARG A N 1
ATOM 760 C CA . ARG A 1 93 ? 79.667 -5.806 16.774 1.00 36.20 86 ARG A CA 1
ATOM 761 C C . ARG A 1 93 ? 80.152 -4.417 17.197 1.00 34.35 86 ARG A C 1
ATOM 762 O O . ARG A 1 93 ? 81.360 -4.159 17.198 1.00 38.08 86 ARG A O 1
ATOM 764 N N . LEU A 1 94 ? 79.227 -3.521 17.557 1.00 27.88 87 LEU A N 1
ATOM 765 C CA . LEU A 1 94 ? 79.619 -2.205 18.082 1.00 24.79 87 LEU A CA 1
ATOM 766 C C . LEU A 1 94 ? 79.830 -2.304 19.583 1.00 24.19 87 LEU A C 1
ATOM 767 O O . LEU A 1 94 ? 78.929 -2.700 20.309 1.00 28.14 87 LEU A O 1
ATOM 772 N N . THR A 1 95 ? 81.013 -1.904 20.027 1.00 25.38 88 THR A N 1
ATOM 773 C CA . THR A 1 95 ? 81.462 -2.024 21.402 1.00 23.65 88 THR A CA 1
ATOM 774 C C . THR A 1 95 ? 81.975 -0.678 21.938 1.00 23.76 88 THR A C 1
ATOM 775 O O . THR A 1 95 ? 82.325 0.204 21.160 1.00 23.50 88 THR A O 1
ATOM 779 N N . PRO A 1 96 ? 82.030 -0.519 23.280 1.00 24.27 89 PRO A N 1
ATOM 780 C CA . PRO A 1 96 ? 82.668 0.658 23.924 1.00 25.23 89 PRO A CA 1
ATOM 781 C C . PRO A 1 96 ? 84.113 0.899 23.482 1.00 26.26 89 PRO A C 1
ATOM 782 O O . PRO A 1 96 ? 84.524 2.057 23.277 1.00 24.82 89 PRO A O 1
ATOM 786 N N . GLU A 1 97 ? 84.856 -0.187 23.276 1.00 29.29 90 GLU A N 1
ATOM 787 C CA . GLU A 1 97 ? 86.271 -0.055 22.922 1.00 29.77 90 GLU A CA 1
ATOM 788 C C . GLU A 1 97 ? 86.384 0.550 21.530 1.00 26.88 90 GLU A C 1
ATOM 789 O O . GLU A 1 97 ? 87.234 1.424 21.301 1.00 27.03 90 GLU A O 1
ATOM 795 N N . ILE A 1 98 ? 85.510 0.128 20.616 1.00 23.15 91 ILE A N 1
ATOM 796 C CA . ILE A 1 98 ? 85.523 0.698 19.274 1.00 25.32 91 ILE A CA 1
ATOM 797 C C . ILE A 1 98 ? 85.149 2.187 19.324 1.00 22.91 91 ILE A C 1
ATOM 798 O O . ILE A 1 98 ? 85.781 3.003 18.677 1.00 23.88 91 ILE A O 1
ATOM 803 N N . ILE A 1 99 ? 84.154 2.554 20.127 1.00 21.17 92 ILE A N 1
ATOM 804 C CA . ILE A 1 99 ? 83.738 3.946 20.207 1.00 18.33 92 ILE A CA 1
ATOM 805 C C . ILE A 1 99 ? 84.896 4.812 20.755 1.00 20.20 92 ILE A C 1
ATOM 806 O O . ILE A 1 99 ? 85.206 5.868 20.207 1.00 20.86 92 ILE 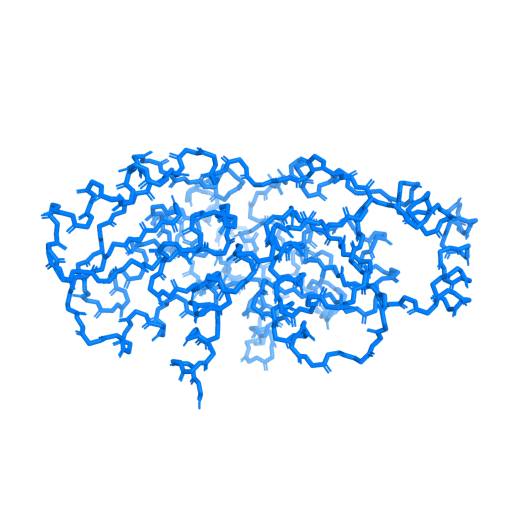A O 1
ATOM 811 N N . ARG A 1 100 ? 85.526 4.342 21.819 1.00 23.33 93 ARG A N 1
ATOM 812 C CA A ARG A 1 100 ? 86.627 5.080 22.415 0.50 24.82 93 ARG A CA 1
ATOM 813 C CA B ARG A 1 100 ? 86.692 4.998 22.440 0.50 25.63 93 ARG A CA 1
ATOM 814 C C . ARG A 1 100 ? 87.815 5.186 21.436 1.00 25.50 93 ARG A C 1
ATOM 815 O O . ARG A 1 100 ? 88.413 6.270 21.316 1.00 27.06 93 ARG A O 1
ATOM 830 N N . GLU A 1 101 ? 88.106 4.104 20.706 1.00 26.25 94 GLU A N 1
ATOM 831 C CA . GLU A 1 101 ? 89.153 4.103 19.668 1.00 25.02 94 GLU A CA 1
ATOM 832 C C . GLU A 1 101 ? 88.910 5.196 18.643 1.00 24.10 94 GLU A C 1
ATOM 833 O O . GLU A 1 101 ? 89.818 5.928 18.265 1.00 28.68 94 GLU A O 1
ATOM 839 N N . TYR A 1 102 ? 87.670 5.289 18.176 1.00 21.35 95 TYR A N 1
ATOM 840 C CA . TYR A 1 102 ? 87.340 6.233 17.109 1.00 21.87 95 TYR A CA 1
ATOM 841 C C . TYR A 1 102 ? 87.262 7.666 17.606 1.00 18.99 95 TYR A C 1
ATOM 842 O O . TYR A 1 102 ? 87.621 8.591 16.862 1.00 21.45 95 TYR A O 1
ATOM 851 N N . ARG A 1 103 ? 86.826 7.874 18.849 1.00 19.77 96 ARG A N 1
ATOM 852 C CA . ARG A 1 103 ? 86.884 9.214 19.437 1.00 21.70 96 ARG A CA 1
ATOM 853 C C . ARG A 1 103 ? 88.316 9.763 19.416 1.00 25.91 96 ARG A C 1
ATOM 854 O O . ARG A 1 103 ? 88.564 10.900 18.980 1.00 26.68 96 ARG A O 1
ATOM 862 N N . GLU A 1 104 ? 89.255 8.917 19.814 1.00 28.83 97 GLU A N 1
ATOM 863 C CA . GLU A 1 104 ? 90.681 9.289 19.803 1.00 31.99 97 GLU A CA 1
ATOM 864 C C . GLU A 1 104 ? 91.246 9.498 18.387 1.00 31.26 97 GLU A C 1
ATOM 865 O O . GLU A 1 104 ? 92.036 10.411 18.140 1.00 34.53 97 GLU A O 1
ATOM 871 N N . LYS A 1 105 ? 90.817 8.652 17.471 1.00 28.57 98 LYS A N 1
ATOM 872 C CA . LYS A 1 105 ? 91.220 8.736 16.085 1.00 35.03 98 LYS A CA 1
ATOM 873 C C . LYS A 1 105 ? 90.654 10.001 15.413 1.00 31.99 98 LYS A C 1
ATOM 874 O O . LYS A 1 105 ? 91.286 10.552 14.495 1.00 35.47 98 LYS A O 1
ATOM 880 N N . PHE A 1 106 ? 89.478 10.472 15.874 1.00 27.11 99 PHE A N 1
ATOM 881 C CA . PHE A 1 106 ? 88.822 11.628 15.272 1.00 27.74 99 PHE A CA 1
ATOM 882 C C . PHE A 1 106 ? 88.425 12.611 16.342 1.00 29.13 99 PHE A C 1
ATOM 883 O O . PHE A 1 106 ? 87.227 12.716 16.690 1.00 26.84 99 PHE A O 1
ATOM 891 N N A PRO A 1 107 ? 89.413 13.341 16.898 0.50 31.12 100 PRO A N 1
ATOM 892 N N B PRO A 1 107 ? 89.428 13.358 16.845 0.50 30.60 100 PRO A N 1
ATOM 893 C CA A PRO A 1 107 ? 89.295 13.998 18.201 0.50 34.41 100 PRO A CA 1
ATOM 894 C CA B PRO A 1 107 ? 89.160 14.288 17.915 0.50 32.41 100 PRO A CA 1
ATOM 895 C C A PRO A 1 107 ? 87.946 14.594 18.635 0.50 33.93 100 PRO A C 1
ATOM 896 C C B PRO A 1 107 ? 88.069 15.265 17.550 0.50 31.64 100 PRO A C 1
ATOM 897 O O A PRO A 1 107 ? 87.421 14.211 19.677 0.50 43.30 100 PRO A O 1
ATOM 898 O O B PRO A 1 107 ? 88.061 15.857 16.458 0.50 28.86 100 PRO A O 1
ATOM 905 N N A ASP A 1 108 ? 87.393 15.503 17.846 0.50 29.09 101 ASP A N 1
ATOM 906 N N B ASP A 1 108 ? 87.113 15.351 18.457 0.50 26.77 101 ASP A N 1
ATOM 907 C CA A ASP A 1 108 ? 86.219 16.239 18.263 0.50 29.14 101 ASP A CA 1
ATOM 908 C CA B ASP A 1 108 ? 86.048 16.313 18.368 0.50 29.56 101 ASP A CA 1
ATOM 909 C C A ASP A 1 108 ? 84.971 15.917 17.435 0.50 26.68 101 ASP A C 1
ATOM 910 C C B ASP A 1 108 ? 84.920 15.942 17.399 0.50 27.14 101 ASP A C 1
ATOM 911 O O A ASP A 1 108 ? 84.006 16.684 17.439 0.50 28.75 101 ASP A O 1
ATOM 912 O O B ASP A 1 108 ? 83.977 16.721 17.258 0.50 30.36 101 ASP A O 1
ATOM 921 N N . ALA A 1 109 ? 84.991 14.774 16.749 1.00 22.29 102 ALA A N 1
ATOM 922 C CA . ALA A 1 109 ? 83.849 14.266 15.980 1.00 22.97 102 ALA A CA 1
ATOM 923 C C . ALA A 1 109 ? 82.784 13.736 16.964 1.00 21.63 102 ALA A C 1
ATOM 924 O O . ALA A 1 109 ? 83.089 12.867 17.773 1.00 21.67 102 ALA A O 1
ATOM 926 N N . PRO A 1 110 ? 81.548 14.249 16.894 1.00 21.71 103 PRO A N 1
ATOM 927 C CA . PRO A 1 110 ? 80.524 13.651 17.756 1.00 21.63 103 PRO A CA 1
ATOM 928 C C . PRO A 1 110 ? 80.208 12.202 17.383 1.00 19.12 103 PRO A C 1
ATOM 929 O O . PRO A 1 110 ? 80.311 11.828 16.216 1.00 21.07 103 PRO A O 1
ATOM 933 N N . VAL A 1 111 ? 79.825 11.412 18.380 1.00 16.63 104 VAL A N 1
ATOM 934 C CA . VAL A 1 111 ? 79.411 10.036 18.183 1.00 15.91 104 VAL A CA 1
ATOM 935 C C . VAL A 1 111 ? 77.884 10.012 18.127 1.00 15.31 104 VAL A C 1
ATOM 936 O O . VAL A 1 111 ? 77.205 10.341 19.119 1.00 15.97 104 VAL A O 1
ATOM 940 N N . VAL A 1 112 ? 77.380 9.606 16.964 1.00 14.28 105 VAL A N 1
ATOM 941 C CA . VAL A 1 112 ? 75.977 9.521 16.660 1.00 16.04 105 VAL A CA 1
ATOM 942 C C . VAL A 1 112 ? 75.635 8.046 16.539 1.00 16.14 105 VAL A C 1
ATOM 943 O O . VAL A 1 112 ? 76.154 7.353 15.656 1.00 16.04 105 VAL A O 1
ATOM 947 N N . LEU A 1 113 ? 74.808 7.520 17.450 1.00 14.75 106 LEU A N 1
ATOM 948 C CA . LEU A 1 113 ? 74.408 6.118 17.395 1.00 14.08 106 LEU A CA 1
ATOM 949 C C . LEU A 1 113 ? 72.978 5.952 16.977 1.00 14.59 106 LEU A C 1
ATOM 950 O O . LEU A 1 113 ? 72.059 6.603 17.500 1.00 15.26 106 LEU A O 1
ATOM 955 N N . PHE A 1 114 ? 72.800 5.068 16.001 1.00 16.14 107 PHE A N 1
ATOM 956 C CA . PHE A 1 114 ? 71.508 4.563 15.590 1.00 18.60 107 PHE A CA 1
ATOM 957 C C . PHE A 1 114 ? 70.898 3.847 16.801 1.00 17.03 107 PHE A C 1
ATOM 958 O O . PHE A 1 114 ? 71.586 3.265 17.638 1.00 18.96 107 PHE A O 1
ATOM 966 N N . VAL A 1 115 ? 69.575 3.865 16.868 1.00 18.97 108 VAL A N 1
ATOM 967 C CA . VAL A 1 115 ? 68.858 3.295 17.976 1.00 19.67 108 VAL A CA 1
ATOM 968 C C . VAL A 1 115 ? 69.088 1.780 18.195 1.00 17.65 108 VAL A C 1
ATOM 969 O O . VAL A 1 115 ? 69.020 1.287 19.334 1.00 19.10 108 VAL A O 1
ATOM 973 N N . ASN A 1 116 ? 69.423 1.050 17.121 1.00 18.84 109 ASN A N 1
ATOM 974 C CA . ASN A 1 116 ? 69.791 -0.349 17.249 1.00 18.46 109 ASN A CA 1
ATOM 975 C C . ASN A 1 116 ? 71.246 -0.467 17.684 1.00 19.19 109 ASN A C 1
ATOM 976 O O . ASN A 1 116 ? 72.149 -0.714 16.886 1.00 20.74 109 ASN A O 1
ATOM 981 N N . SER A 1 117 ? 71.440 -0.280 18.976 1.00 17.35 110 SER A N 1
ATOM 982 C CA . SER A 1 117 ? 72.749 -0.234 19.616 1.00 15.62 110 SER A CA 1
ATOM 983 C C . SER A 1 117 ? 72.526 -0.611 21.059 1.00 14.08 110 SER A C 1
ATOM 984 O O . SER A 1 117 ? 71.466 -0.350 21.617 1.00 16.18 110 SER A O 1
ATOM 987 N N . THR A 1 118 ? 73.512 -1.204 21.700 1.00 13.52 111 THR A N 1
ATOM 988 C CA . THR A 1 118 ? 73.310 -1.596 23.089 1.00 14.18 111 THR A CA 1
ATOM 989 C C . THR A 1 118 ? 73.115 -0.340 23.944 1.00 12.35 111 THR A C 1
ATOM 990 O O . THR A 1 118 ? 73.600 0.766 23.624 1.00 13.69 111 THR A O 1
ATOM 994 N N . SER A 1 119 ? 72.412 -0.508 25.044 1.00 13.76 112 SER A N 1
ATOM 995 C CA . SER A 1 119 ? 72.245 0.606 25.949 1.00 14.12 112 SER A CA 1
ATOM 996 C C . SER A 1 119 ? 73.596 1.076 26.498 1.00 14.21 112 SER A C 1
ATOM 997 O O . SER A 1 119 ? 73.788 2.272 26.712 1.00 14.80 112 SER A O 1
ATOM 1000 N N . GLU A 1 120 ? 74.512 0.136 26.761 1.00 14.82 113 GLU A N 1
ATOM 1001 C CA . GLU A 1 120 ? 75.856 0.487 27.189 1.00 15.67 113 GLU A CA 1
ATOM 1002 C C . GLU A 1 120 ? 76.517 1.389 26.169 1.00 14.24 113 GLU A C 1
ATOM 1003 O O . GLU A 1 120 ? 77.141 2.394 26.529 1.00 15.50 113 GLU A O 1
ATOM 1009 N N . CYS A 1 121 ? 76.419 1.024 24.897 1.00 13.27 114 CYS A N 1
ATOM 1010 C CA . CYS A 1 121 ? 76.973 1.900 23.877 1.00 14.59 114 CYS A CA 1
ATOM 1011 C C . CYS A 1 121 ? 76.319 3.281 23.876 1.00 13.96 114 CYS A C 1
ATOM 1012 O O . CYS A 1 121 ? 77.001 4.289 23.712 1.00 14.64 114 CYS A O 1
ATOM 1015 N N . LYS A 1 122 ? 75.005 3.345 24.116 1.00 12.94 115 LYS A N 1
ATOM 1016 C CA . LYS A 1 122 ? 74.330 4.627 24.153 1.00 12.22 115 LYS A CA 1
ATOM 1017 C C . LYS A 1 122 ? 74.852 5.548 25.269 1.00 13.06 115 LYS A C 1
ATOM 1018 O O . LYS A 1 122 ? 74.911 6.771 25.087 1.00 13.61 115 LYS A O 1
ATOM 1024 N N . THR A 1 123 ? 75.280 4.971 26.392 1.00 13.31 116 THR A N 1
ATOM 1025 C CA . THR A 1 123 ? 75.912 5.783 27.443 1.00 14.17 116 THR A CA 1
ATOM 1026 C C . THR A 1 123 ? 77.137 6.549 26.943 1.00 14.03 116 THR A C 1
ATOM 1027 O O . THR A 1 123 ? 77.515 7.521 27.578 1.00 16.29 116 THR A O 1
ATOM 1031 N N . LEU A 1 124 ? 77.747 6.105 25.833 1.00 14.17 117 LEU A N 1
ATOM 1032 C CA . LEU A 1 124 ? 78.953 6.726 25.285 1.00 15.97 117 LEU A CA 1
ATOM 1033 C C . LEU A 1 124 ? 78.688 7.649 24.091 1.00 16.04 117 LEU A C 1
ATOM 1034 O O . LEU A 1 124 ? 79.607 8.245 23.539 1.00 19.54 117 LEU A O 1
ATOM 1039 N N . ALA A 1 125 ? 77.438 7.740 23.671 1.00 14.26 118 ALA A N 1
ATOM 1040 C CA . ALA A 1 125 ? 77.052 8.497 22.484 1.00 15.09 118 ALA A CA 1
ATOM 1041 C C . ALA A 1 125 ? 76.818 9.962 22.804 1.00 15.00 118 ALA A C 1
ATOM 1042 O O . ALA A 1 125 ? 76.344 10.323 23.896 1.00 16.60 118 ALA A O 1
ATOM 1044 N N . ASP A 1 126 ? 77.080 10.830 21.846 1.00 14.61 119 ASP A N 1
ATOM 1045 C CA . ASP A 1 126 ? 76.691 12.239 21.974 1.00 15.34 119 ASP A CA 1
ATOM 1046 C C . ASP A 1 126 ? 75.206 12.432 21.673 1.00 15.87 119 ASP A C 1
ATOM 1047 O O . ASP A 1 126 ? 74.540 13.247 22.293 1.00 18.85 119 ASP A O 1
ATOM 1052 N N . VAL A 1 127 ? 74.688 11.661 20.734 1.00 14.78 120 VAL A N 1
ATOM 1053 C CA . VAL A 1 127 ? 73.308 11.768 20.318 1.00 16.84 120 VAL A CA 1
ATOM 1054 C C . VAL A 1 127 ? 72.875 10.439 19.703 1.00 15.60 120 VAL A C 1
ATOM 1055 O O . VAL A 1 127 ? 73.688 9.711 19.124 1.00 14.12 120 VAL A O 1
ATOM 1059 N N . ILE A 1 128 ? 71.605 10.113 19.920 1.00 16.41 121 ILE A N 1
ATOM 1060 C CA . ILE A 1 128 ? 70.921 8.984 19.289 1.00 14.69 121 ILE A CA 1
ATOM 1061 C C . ILE A 1 128 ? 70.145 9.481 18.073 1.00 16.09 121 ILE A C 1
ATOM 1062 O O . ILE A 1 128 ? 69.736 10.626 17.987 1.00 20.37 121 ILE A O 1
ATOM 1067 N N . CYS A 1 129 ? 69.948 8.597 17.111 1.00 15.20 122 CYS A N 1
ATOM 1068 C CA . CYS A 1 129 ? 69.073 8.872 16.011 1.00 16.67 122 CYS A CA 1
ATOM 1069 C C . CYS A 1 129 ? 68.359 7.590 15.598 1.00 15.00 122 CYS A C 1
ATOM 1070 O O . CYS A 1 129 ? 68.696 6.474 16.039 1.00 16.40 122 CYS A O 1
ATOM 1073 N N . THR A 1 130 ? 67.336 7.767 14.786 1.00 17.02 123 THR A N 1
ATOM 1074 C CA . THR A 1 130 ? 66.668 6.667 14.123 1.00 17.85 123 THR A CA 1
ATOM 1075 C C . THR A 1 130 ? 66.756 6.930 12.626 1.00 18.57 123 THR A C 1
ATOM 1076 O O . THR A 1 130 ? 67.252 7.959 12.189 1.00 18.97 123 THR A O 1
ATOM 1080 N N . SER A 1 131 ? 66.227 6.007 11.844 1.00 18.76 124 SER A N 1
ATOM 1081 C CA A SER A 1 131 ? 66.234 6.130 10.382 0.50 21.00 124 SER A CA 1
ATOM 1082 C CA B SER A 1 131 ? 66.264 6.146 10.383 0.50 20.57 124 SER A CA 1
ATOM 1083 C C . SER A 1 131 ? 65.516 7.388 9.906 1.00 20.82 124 SER A C 1
ATOM 1084 O O . SER A 1 131 ? 65.876 7.984 8.891 1.00 23.14 124 SER A O 1
ATOM 1089 N N . ALA A 1 132 ? 64.477 7.769 10.637 1.00 20.45 125 ALA A N 1
ATOM 1090 C CA . ALA A 1 132 ? 63.660 8.909 10.313 1.00 20.81 125 ALA A CA 1
ATOM 1091 C C . ALA A 1 132 ? 64.372 10.251 10.445 1.00 22.50 125 ALA A C 1
ATOM 1092 O O . ALA A 1 132 ? 64.155 11.132 9.619 1.00 25.80 125 ALA A O 1
ATOM 1094 N N . ASN A 1 133 ? 65.195 10.416 11.486 1.00 21.33 126 ASN A N 1
ATOM 1095 C CA . ASN A 1 133 ? 65.774 11.718 11.811 1.00 20.52 126 ASN A CA 1
ATOM 1096 C C . ASN A 1 133 ? 67.300 11.823 11.722 1.00 22.23 126 ASN A C 1
ATOM 1097 O O . ASN A 1 133 ? 67.860 12.842 12.109 1.00 23.56 126 ASN A O 1
ATOM 1102 N N . ALA A 1 134 ? 67.962 10.779 11.238 1.00 20.90 127 ALA A N 1
ATOM 1103 C CA . ALA A 1 134 ? 69.438 10.750 11.209 1.00 21.55 127 ALA A CA 1
ATOM 1104 C C . ALA A 1 134 ? 70.024 11.936 10.438 1.00 23.76 127 ALA A C 1
ATOM 1105 O O . ALA A 1 134 ? 70.957 12.595 10.906 1.00 23.19 127 ALA A O 1
ATOM 1107 N N . VAL A 1 135 ? 69.435 12.226 9.279 1.00 24.90 128 VAL A N 1
ATOM 1108 C CA . VAL A 1 135 ? 69.894 13.318 8.418 1.00 27.55 128 VAL A CA 1
ATOM 1109 C C . VAL A 1 135 ? 69.740 14.651 9.177 1.00 28.91 128 VAL A C 1
ATOM 1110 O O . VAL A 1 135 ? 70.687 15.421 9.309 1.00 31.01 128 VAL A O 1
ATOM 1114 N N . GLU A 1 136 ? 68.532 14.895 9.688 1.00 29.05 129 GLU A N 1
ATOM 1115 C CA . GLU A 1 136 ? 68.238 16.116 10.436 1.00 32.95 129 GLU A CA 1
ATOM 1116 C C . GLU A 1 136 ? 69.171 16.298 11.632 1.00 28.46 129 GLU A C 1
ATOM 1117 O O . GLU A 1 136 ? 69.683 17.388 11.867 1.00 30.31 129 GLU A O 1
ATOM 1123 N N . VAL A 1 137 ? 69.377 15.226 12.394 1.00 27.73 130 VAL A N 1
ATOM 1124 C CA . VAL A 1 137 ? 70.248 15.264 13.563 1.00 29.71 130 VAL A CA 1
ATOM 1125 C C . VAL A 1 137 ? 71.669 15.654 13.172 1.00 29.75 130 VAL A C 1
ATOM 1126 O O . VAL A 1 137 ? 72.234 16.584 13.741 1.00 29.72 130 VAL A O 1
ATOM 1130 N N . VAL A 1 138 ? 72.219 14.953 12.187 1.00 26.53 131 VAL A N 1
ATOM 1131 C CA . VAL A 1 138 ? 73.597 15.170 11.769 1.00 28.90 131 VAL A CA 1
ATOM 1132 C C . VAL A 1 138 ? 73.796 16.538 11.084 1.00 31.53 131 VAL A C 1
ATOM 1133 O O . VAL A 1 138 ? 74.812 17.203 11.297 1.00 30.82 131 VAL A O 1
ATOM 1137 N N . LYS A 1 139 ? 72.822 16.944 10.276 1.00 31.87 132 LYS A N 1
ATOM 1138 C CA . LYS A 1 139 ? 72.810 18.274 9.673 1.00 34.18 132 LYS A CA 1
ATOM 1139 C C . LYS A 1 139 ? 72.927 19.355 10.750 1.00 35.06 132 LYS A C 1
ATOM 1140 O O . LYS A 1 139 ? 73.724 20.278 10.611 1.00 38.72 132 LYS A O 1
ATOM 1146 N N . LYS A 1 140 ? 72.165 19.223 11.834 1.00 35.02 133 LYS A N 1
ATOM 1147 C CA . LYS A 1 140 ? 72.134 20.270 12.865 1.00 39.41 133 LYS A CA 1
ATOM 1148 C C . LYS A 1 140 ? 73.325 20.284 13.839 1.00 36.93 133 LYS A C 1
ATOM 1149 O O . LYS A 1 140 ? 73.545 21.284 14.529 1.00 40.42 133 LYS A O 1
ATOM 1155 N N . LEU A 1 141 ? 74.091 19.197 13.898 1.00 36.04 134 LEU A N 1
ATOM 1156 C CA . LEU A 1 141 ? 75.285 19.139 14.749 1.00 33.49 134 LEU A CA 1
ATOM 1157 C C . LEU A 1 141 ? 76.348 20.119 14.289 1.00 34.50 134 LEU A C 1
ATOM 1158 O O . LEU A 1 141 ? 76.555 20.307 13.093 1.00 36.18 134 LEU A O 1
ATOM 1163 N N . ASP A 1 142 ? 77.048 20.709 15.251 1.00 39.54 135 ASP A N 1
ATOM 1164 C CA . ASP A 1 142 ? 78.050 21.725 14.964 1.00 42.78 135 ASP A CA 1
ATOM 1165 C C . ASP A 1 142 ? 79.408 21.057 14.686 1.00 44.71 135 ASP A C 1
ATOM 1166 O O . ASP A 1 142 ? 80.377 21.254 15.423 1.00 47.47 135 ASP A O 1
ATOM 1171 N N . SER A 1 143 ? 79.457 20.254 13.624 1.00 40.96 136 SER A N 1
ATOM 1172 C CA . SER A 1 143 ? 80.668 19.525 13.224 1.00 38.91 136 SER A CA 1
ATOM 1173 C C . SER A 1 143 ? 80.491 19.011 11.804 1.00 35.01 136 SER A C 1
ATOM 1174 O O . SER A 1 143 ? 79.400 18.584 11.435 1.00 35.84 136 SER A O 1
ATOM 1177 N N . SER A 1 144 ? 81.561 19.086 11.011 1.00 34.85 137 SER A N 1
ATOM 1178 C CA . SER A 1 144 ? 81.581 18.552 9.645 1.00 35.76 137 SER A CA 1
ATOM 1179 C C . SER A 1 144 ? 81.999 17.080 9.567 1.00 35.96 137 SER A C 1
ATOM 1180 O O . SER A 1 144 ? 81.974 16.498 8.484 1.00 33.64 137 SER A O 1
ATOM 1183 N N . VAL A 1 145 ? 82.408 16.496 10.699 1.00 32.30 138 VAL A N 1
ATOM 1184 C CA . VAL A 1 145 ? 82.763 15.082 10.778 1.00 28.72 138 VAL A CA 1
ATOM 1185 C C . VAL A 1 145 ? 81.986 14.464 11.929 1.00 26.41 138 VAL A C 1
ATOM 1186 O O . VAL A 1 145 ? 81.989 15.021 13.038 1.00 27.83 138 VAL A O 1
ATOM 1190 N N . VAL A 1 146 ? 81.333 13.325 11.668 1.00 22.35 139 VAL A N 1
ATOM 1191 C CA . VAL A 1 146 ? 80.666 12.561 12.724 1.00 23.20 139 VAL A CA 1
ATOM 1192 C C . VAL A 1 146 ? 81.063 11.096 12.642 1.00 21.66 139 VAL A C 1
ATOM 1193 O O . VAL A 1 146 ? 81.323 10.565 11.565 1.00 22.42 139 VAL A O 1
ATOM 1197 N N . ILE A 1 147 ? 81.142 10.476 13.806 1.00 17.91 140 ILE A N 1
ATOM 1198 C CA . ILE A 1 147 ? 81.294 9.039 13.953 1.00 17.03 140 ILE A CA 1
ATOM 1199 C C . ILE A 1 147 ? 79.876 8.483 14.100 1.00 16.98 140 ILE A C 1
ATOM 1200 O O . ILE A 1 147 ? 79.062 9.014 14.867 1.00 18.20 140 ILE A O 1
ATOM 1205 N N . PHE A 1 148 ? 79.584 7.412 13.378 1.00 16.55 141 PHE A N 1
ATOM 1206 C CA . PHE A 1 148 ? 78.219 6.937 13.214 1.00 15.61 141 PHE A CA 1
ATOM 1207 C C . PHE A 1 148 ? 78.197 5.440 13.235 1.00 15.87 141 PHE A C 1
ATOM 1208 O O . PHE A 1 148 ? 78.966 4.815 12.512 1.00 18.69 141 PHE A O 1
ATOM 1216 N N . GLY A 1 149 ? 77.253 4.852 13.971 1.00 15.60 142 GLY A N 1
ATOM 1217 C CA . GLY A 1 149 ? 77.083 3.419 13.920 1.00 15.83 142 GLY A CA 1
ATOM 1218 C C . GLY A 1 149 ? 75.805 2.932 14.552 1.00 15.13 142 GLY A C 1
ATOM 1219 O O . GLY A 1 149 ? 75.119 3.723 15.177 1.00 16.84 142 GLY A O 1
ATOM 1220 N N . PRO A 1 150 ? 75.469 1.645 14.398 1.00 15.39 143 PRO A N 1
ATOM 1221 C CA . PRO A 1 150 ? 76.297 0.639 13.716 1.00 16.46 143 PRO A CA 1
ATOM 1222 C C . PRO A 1 150 ? 76.034 0.413 12.236 1.00 18.22 143 PRO A C 1
ATOM 1223 O O . PRO A 1 150 ? 76.749 -0.383 11.637 1.00 22.69 143 PRO A O 1
ATOM 1227 N N . ASP A 1 151 ? 75.095 1.121 11.620 1.00 17.31 144 ASP A N 1
ATOM 1228 C CA . ASP A 1 151 ? 74.691 0.808 10.234 1.00 19.05 144 ASP A CA 1
ATOM 1229 C C . ASP A 1 151 ? 75.437 1.671 9.214 1.00 18.11 144 ASP A C 1
ATOM 1230 O O . ASP A 1 151 ? 75.255 2.882 9.167 1.00 19.78 144 ASP A O 1
ATOM 1235 N N . ARG A 1 152 ? 76.285 1.019 8.403 1.00 17.31 145 ARG A N 1
ATOM 1236 C CA A ARG A 1 152 ? 77.098 1.704 7.378 0.50 20.31 145 ARG A CA 1
ATOM 1237 C CA B ARG A 1 152 ? 77.092 1.726 7.387 0.50 19.99 145 ARG A CA 1
ATOM 1238 C C . ARG A 1 152 ? 76.243 2.373 6.296 1.00 18.16 145 ARG A C 1
ATOM 1239 O O . ARG A 1 152 ? 76.568 3.496 5.800 1.00 20.22 145 ARG A O 1
ATOM 1254 N N . ASN A 1 153 ? 75.165 1.693 5.895 1.00 18.56 146 ASN A N 1
ATOM 1255 C CA . ASN A 1 153 ? 74.294 2.240 4.852 1.00 18.94 146 ASN A CA 1
ATOM 1256 C C . ASN A 1 153 ? 73.619 3.504 5.286 1.00 17.91 146 ASN A C 1
ATOM 1257 O O . ASN A 1 153 ? 73.615 4.482 4.547 1.00 19.42 146 ASN A O 1
ATOM 1262 N N . LEU A 1 154 ? 73.051 3.497 6.501 1.00 17.46 147 LEU A N 1
ATOM 1263 C CA . LEU A 1 154 ? 72.447 4.704 7.043 1.00 18.84 147 LEU A CA 1
ATOM 1264 C C . LEU A 1 154 ? 73.474 5.820 7.138 1.00 17.47 147 LEU A C 1
ATOM 1265 O O . LEU A 1 154 ? 73.177 6.947 6.755 1.00 20.06 147 LEU A O 1
ATOM 1270 N N . GLY A 1 155 ? 74.702 5.516 7.580 1.00 19.35 148 GLY A N 1
ATOM 1271 C CA . GLY A 1 155 ? 75.717 6.558 7.730 1.00 20.22 148 GLY A CA 1
ATOM 1272 C C . GLY A 1 155 ? 76.105 7.143 6.374 1.00 21.38 148 GLY A C 1
ATOM 1273 O O . GLY A 1 155 ? 76.261 8.360 6.231 1.00 22.19 148 GLY A O 1
ATOM 1274 N N . GLU A 1 156 ? 76.192 6.282 5.366 1.00 20.83 149 GLU A N 1
ATOM 1275 C CA . GLU A 1 156 ? 76.514 6.720 4.014 1.00 22.81 149 GLU A CA 1
ATOM 1276 C C . GLU A 1 156 ? 75.401 7.580 3.397 1.00 22.92 149 GLU A C 1
ATOM 1277 O O . GLU A 1 156 ? 75.681 8.581 2.742 1.00 26.02 149 GLU A O 1
ATOM 1283 N N . TYR A 1 157 ? 74.145 7.199 3.641 1.00 20.81 150 TYR A N 1
ATOM 1284 C CA . TYR A 1 157 ? 72.984 7.998 3.256 1.00 22.19 150 TYR A CA 1
ATOM 1285 C C . TYR A 1 157 ? 73.034 9.369 3.931 1.00 22.74 150 TYR A C 1
ATOM 1286 O O . TYR A 1 157 ? 72.829 10.395 3.289 1.00 23.55 150 TYR A O 1
ATOM 1295 N N . VAL A 1 158 ? 73.321 9.388 5.232 1.00 22.17 151 VAL A N 1
ATOM 1296 C CA . VAL A 1 158 ? 73.476 10.664 5.955 1.00 22.93 151 VAL A CA 1
ATOM 1297 C C . VAL A 1 158 ? 74.548 11.573 5.320 1.00 23.02 151 VAL A C 1
ATOM 1298 O O . VAL A 1 158 ? 74.326 12.772 5.158 1.00 24.63 151 VAL A O 1
ATOM 1302 N N . ALA A 1 159 ? 75.694 10.989 4.973 1.00 22.63 152 ALA A N 1
ATOM 1303 C CA . ALA A 1 159 ? 76.801 11.752 4.350 1.00 22.66 152 ALA A CA 1
ATOM 1304 C C . ALA A 1 159 ? 76.366 12.404 3.055 1.00 25.85 152 ALA A C 1
ATOM 1305 O O . ALA A 1 159 ? 76.656 13.587 2.810 1.00 27.71 152 ALA A O 1
ATOM 1307 N N . GLU A 1 160 ? 75.670 11.627 2.236 1.00 25.95 153 GLU A N 1
ATOM 1308 C CA . GLU A 1 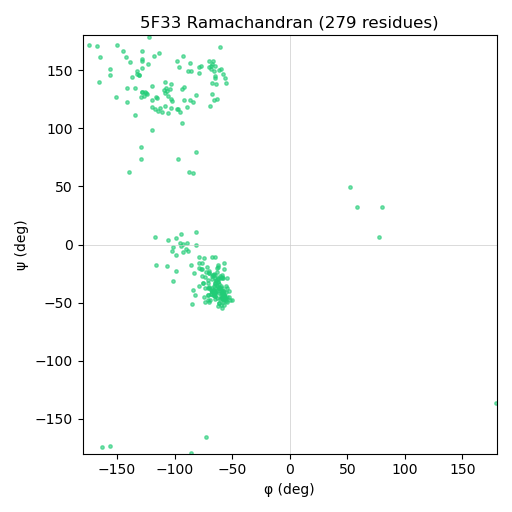160 ? 75.119 12.118 0.962 1.00 26.93 153 GLU A CA 1
ATOM 1309 C C . GLU A 1 160 ? 74.205 13.302 1.203 1.00 27.64 153 GLU A C 1
ATOM 1310 O O . GLU A 1 160 ? 74.362 14.353 0.594 1.00 32.15 153 GLU A O 1
ATOM 1316 N N . LYS A 1 161 ? 73.256 13.118 2.115 1.00 29.95 154 LYS A N 1
ATOM 1317 C CA . LYS A 1 161 ? 72.206 14.105 2.355 1.00 32.90 154 LYS A CA 1
ATOM 1318 C C . LYS A 1 161 ? 72.714 15.381 3.047 1.00 31.84 154 LYS A C 1
ATOM 1319 O O . LYS A 1 161 ? 72.176 16.467 2.830 1.00 36.89 154 LYS A O 1
ATOM 1325 N N . THR A 1 162 ? 73.743 15.251 3.875 1.00 29.92 155 THR A N 1
ATOM 1326 C CA . THR A 1 162 ? 74.256 16.378 4.659 1.00 31.44 155 THR A CA 1
ATOM 1327 C C . THR A 1 162 ? 75.482 17.031 4.051 1.00 33.57 155 THR A C 1
ATOM 1328 O O . THR A 1 162 ? 75.770 18.191 4.354 1.00 35.16 155 THR A O 1
ATOM 1332 N N . GLY A 1 163 ? 76.211 16.298 3.211 1.00 32.76 156 GLY A N 1
ATOM 1333 C CA . GLY A 1 163 ? 77.513 16.762 2.707 1.00 35.04 156 GLY A CA 1
ATOM 1334 C C . GLY A 1 163 ? 78.644 16.616 3.716 1.00 32.65 156 GLY A C 1
ATOM 1335 O O . GLY A 1 163 ? 79.757 17.041 3.457 1.00 39.37 156 GLY A O 1
ATOM 1336 N N . LYS A 1 164 ? 78.373 15.980 4.860 1.00 31.62 157 LYS A N 1
ATOM 1337 C CA . LYS A 1 164 ? 79.351 15.845 5.938 1.00 28.77 157 LYS A CA 1
ATOM 1338 C C . LYS A 1 164 ? 80.136 14.536 5.822 1.00 27.32 157 LYS A C 1
ATOM 1339 O O . LYS A 1 164 ? 79.736 13.622 5.114 1.00 30.35 157 LYS A O 1
ATOM 1345 N N . LYS A 1 165 ? 81.275 14.471 6.498 1.00 27.12 158 LYS A N 1
ATOM 1346 C CA . LYS A 1 165 ? 82.074 13.245 6.552 1.00 27.31 158 LYS A CA 1
ATOM 1347 C C . LYS A 1 165 ? 81.495 12.376 7.659 1.00 23.96 158 LYS A C 1
ATOM 1348 O O . LYS A 1 165 ? 81.399 12.804 8.807 1.00 24.97 158 LYS A O 1
ATOM 1354 N N . VAL A 1 166 ? 81.091 11.164 7.300 1.00 25.35 159 VAL A N 1
ATOM 1355 C CA . VAL A 1 166 ? 80.537 10.213 8.256 1.00 23.30 159 VAL A CA 1
ATOM 1356 C C . VAL A 1 166 ? 81.461 9.006 8.303 1.00 23.29 159 VAL A C 1
ATOM 1357 O O . VAL A 1 166 ? 81.621 8.309 7.298 1.00 27.03 159 VAL A O 1
ATOM 1361 N N . ILE A 1 167 ? 82.045 8.782 9.480 1.00 19.85 160 ILE A N 1
ATOM 1362 C CA A ILE A 1 167 ? 82.944 7.671 9.745 0.60 22.03 160 ILE A CA 1
ATOM 1363 C CA B ILE A 1 167 ? 82.949 7.668 9.748 0.40 21.96 160 ILE A CA 1
ATOM 1364 C C . ILE A 1 167 ? 82.140 6.555 10.395 1.00 19.31 160 ILE A C 1
ATOM 1365 O O . ILE A 1 167 ? 81.685 6.698 11.531 1.00 20.08 160 ILE A O 1
ATOM 1374 N N . THR A 1 168 ? 81.963 5.451 9.692 1.00 21.60 161 THR A N 1
ATOM 1375 C CA . THR A 1 168 ? 81.079 4.388 10.161 1.00 21.28 161 THR A CA 1
ATOM 1376 C C . THR A 1 168 ? 81.814 3.340 10.981 1.00 21.31 161 THR A C 1
ATOM 1377 O O . THR A 1 168 ? 82.920 2.926 10.657 1.00 23.62 161 THR A O 1
ATOM 1381 N N . ILE A 1 169 ? 81.194 2.961 12.091 1.00 19.99 162 ILE A N 1
ATOM 1382 C CA . ILE A 1 169 ? 81.674 1.910 12.957 1.00 20.29 162 ILE A CA 1
ATOM 1383 C C . ILE A 1 169 ? 80.523 0.964 13.310 1.00 20.28 162 ILE A C 1
ATOM 1384 O O . ILE A 1 169 ? 79.390 1.416 13.399 1.00 22.00 162 ILE A O 1
ATOM 1389 N N . PRO A 1 170 ? 80.779 -0.338 13.496 1.00 22.24 163 PRO A N 1
ATOM 1390 C CA . PRO A 1 170 ? 82.038 -1.019 13.208 1.00 24.56 163 PRO A CA 1
ATOM 1391 C C . PRO A 1 170 ? 82.271 -1.196 11.705 1.00 26.87 163 PRO A C 1
ATOM 1392 O O . PRO A 1 170 ? 81.600 -0.552 10.892 1.00 27.02 163 PRO A O 1
ATOM 1396 N N . GLU A 1 171 ? 83.226 -2.049 11.350 1.00 30.88 164 GLU A N 1
ATOM 1397 C CA . GLU A 1 171 ? 83.425 -2.471 9.970 1.00 33.98 164 GLU A CA 1
ATOM 1398 C C . GLU A 1 171 ? 82.206 -3.246 9.428 1.00 34.34 164 GLU A C 1
ATOM 1399 O O . GLU A 1 171 ? 81.724 -4.222 10.044 1.00 34.48 164 GLU A O 1
ATOM 1405 N N . ASN A 1 172 ? 81.695 -2.760 8.299 1.00 35.47 165 ASN A N 1
ATOM 1406 C CA . ASN A 1 172 ? 80.640 -3.432 7.531 1.00 37.33 165 ASN A CA 1
ATOM 1407 C C . ASN A 1 172 ? 79.346 -3.687 8.317 1.00 32.16 165 ASN A C 1
ATOM 1408 O O . ASN A 1 172 ? 78.641 -4.680 8.077 1.00 36.33 165 ASN A O 1
ATOM 1413 N N . GLY A 1 173 ? 79.021 -2.795 9.245 1.00 28.72 166 GLY A N 1
ATOM 1414 C CA . GLY A 1 173 ? 77.780 -2.930 9.997 1.00 24.12 166 GLY A CA 1
ATOM 1415 C C . GLY A 1 173 ? 76.606 -2.703 9.066 1.00 23.21 166 GLY A C 1
ATOM 1416 O O . GLY A 1 173 ? 76.579 -1.741 8.317 1.00 24.79 166 GLY A O 1
ATOM 1417 N N . HIS A 1 174 ? 75.648 -3.616 9.083 1.00 23.21 167 HIS A N 1
ATOM 1418 C CA . HIS A 1 174 ? 74.547 -3.549 8.133 1.00 22.31 167 HIS A CA 1
ATOM 1419 C C . HIS A 1 174 ? 73.421 -4.442 8.580 1.00 23.71 167 HIS A C 1
ATOM 1420 O O . HIS A 1 174 ? 73.605 -5.332 9.415 1.00 25.11 167 HIS A O 1
ATOM 1427 N N . CYS A 1 175 ? 72.250 -4.166 8.030 1.00 20.97 168 CYS A N 1
ATOM 1428 C CA . CYS A 1 175 ? 71.045 -4.933 8.336 1.00 18.72 168 CYS A CA 1
ATOM 1429 C C . CYS A 1 175 ? 70.878 -5.944 7.219 1.00 18.38 168 CYS A C 1
ATOM 1430 O O . CYS A 1 175 ? 70.612 -5.533 6.089 1.00 19.55 168 CYS A O 1
ATOM 1433 N N . PRO A 1 176 ? 70.948 -7.255 7.525 1.00 21.74 169 PRO A N 1
ATOM 1434 C CA . PRO A 1 176 ? 70.766 -8.256 6.453 1.00 23.82 169 PRO A CA 1
ATOM 1435 C C . PRO A 1 176 ? 69.393 -8.215 5.779 1.00 20.75 169 PRO A C 1
ATOM 1436 O O . PRO A 1 176 ? 69.246 -8.547 4.616 1.00 24.40 169 PRO A O 1
ATOM 1440 N N . VAL A 1 177 ? 68.383 -7.798 6.526 1.00 18.45 170 VAL A N 1
ATOM 1441 C CA . VAL A 1 177 ? 67.017 -7.807 6.043 1.00 18.95 170 VAL A CA 1
ATOM 1442 C C . VAL A 1 177 ? 66.855 -6.828 4.865 1.00 17.02 170 VAL A C 1
ATOM 1443 O O . VAL A 1 177 ? 66.144 -7.115 3.899 1.00 20.70 170 VAL A O 1
ATOM 1447 N N . HIS A 1 178 ? 67.581 -5.715 4.899 1.00 16.44 171 HIS A N 1
ATOM 1448 C CA . HIS A 1 178 ? 67.436 -4.655 3.908 1.00 16.81 171 HIS A CA 1
ATOM 1449 C C . HIS A 1 178 ? 68.428 -4.763 2.743 1.00 17.10 171 HIS A C 1
ATOM 1450 O O . HIS A 1 178 ? 68.504 -3.851 1.894 1.00 18.75 171 HIS A O 1
ATOM 1457 N N . GLN A 1 179 ? 69.155 -5.871 2.653 1.00 18.64 172 GLN A N 1
ATOM 1458 C CA . GLN A 1 179 ? 70.116 -6.056 1.547 1.00 20.52 172 GLN A CA 1
ATOM 1459 C C . GLN A 1 179 ? 69.440 -6.599 0.279 1.00 21.67 172 GLN A C 1
ATOM 1460 O O . GLN A 1 179 ? 69.771 -7.671 -0.232 1.00 22.33 172 GLN A O 1
ATOM 1466 N N . PHE A 1 180 ? 68.508 -5.812 -0.239 1.00 18.39 173 PHE A N 1
ATOM 1467 C CA . PHE A 1 180 ? 67.861 -6.061 -1.511 1.00 19.54 173 PHE A CA 1
ATOM 1468 C C . PHE A 1 180 ? 68.880 -5.826 -2.615 1.00 21.91 173 PHE A C 1
ATOM 1469 O O . PHE A 1 180 ? 69.857 -5.124 -2.427 1.00 20.48 173 PHE A O 1
ATOM 1477 N N . ASN A 1 181 ? 68.628 -6.415 -3.763 1.00 23.84 174 ASN A N 1
ATOM 1478 C CA . ASN A 1 181 ? 69.432 -6.137 -4.937 1.00 23.67 174 ASN A CA 1
ATOM 1479 C C . ASN A 1 181 ? 68.629 -5.199 -5.853 1.00 23.94 174 ASN A C 1
ATOM 1480 O O . ASN A 1 181 ? 67.405 -5.334 -6.013 1.00 21.48 174 ASN A O 1
ATOM 1485 N N . ALA A 1 182 ? 69.312 -4.209 -6.426 1.00 24.51 175 ALA A N 1
ATOM 1486 C CA . ALA A 1 182 ? 68.635 -3.209 -7.241 1.00 24.68 175 ALA A CA 1
ATOM 1487 C C . ALA A 1 182 ? 67.962 -3.779 -8.497 1.00 24.62 175 ALA A C 1
ATOM 1488 O O . ALA A 1 182 ? 67.054 -3.168 -9.046 1.00 25.27 175 ALA A O 1
ATOM 1490 N N . GLU A 1 183 ? 68.427 -4.931 -8.973 1.00 21.89 176 GLU A N 1
ATOM 1491 C CA . GLU A 1 183 ? 67.733 -5.645 -10.061 1.00 25.14 176 GLU A CA 1
ATOM 1492 C C . GLU A 1 183 ? 66.260 -5.908 -9.753 1.00 22.69 176 GLU A C 1
ATOM 1493 O O . GLU A 1 183 ? 65.427 -5.957 -10.656 1.00 24.03 176 GLU A O 1
ATOM 1499 N N . SER A 1 184 ? 65.920 -6.035 -8.467 1.00 22.99 177 SER A N 1
ATOM 1500 C CA . SER A 1 184 ? 64.516 -6.167 -8.100 1.00 21.59 177 SER A CA 1
ATOM 1501 C C . SER A 1 184 ? 63.700 -4.922 -8.433 1.00 20.58 177 SER A C 1
ATOM 1502 O O . SER A 1 184 ? 62.525 -5.049 -8.764 1.00 21.38 177 SER A O 1
ATOM 1505 N N . ILE A 1 185 ? 64.315 -3.736 -8.337 1.00 19.70 178 ILE A N 1
ATOM 1506 C CA . ILE A 1 185 ? 63.646 -2.497 -8.722 1.00 20.57 178 ILE A CA 1
ATOM 1507 C C . ILE A 1 185 ? 63.510 -2.461 -10.249 1.00 22.28 178 ILE A C 1
ATOM 1508 O O . ILE A 1 185 ? 62.437 -2.177 -10.740 1.00 22.46 178 ILE A O 1
ATOM 1513 N N . ASP A 1 186 ? 64.589 -2.749 -10.982 1.00 22.73 179 ASP A N 1
ATOM 1514 C CA . ASP A 1 186 ? 64.519 -2.804 -12.459 1.00 24.82 179 ASP A CA 1
ATOM 1515 C C . ASP A 1 186 ? 63.336 -3.690 -12.889 1.00 25.06 179 ASP A C 1
ATOM 1516 O O . ASP A 1 186 ? 62.509 -3.300 -13.712 1.00 28.15 179 ASP A O 1
ATOM 1521 N N . ALA A 1 187 ? 63.228 -4.867 -12.285 1.00 24.47 180 ALA A N 1
ATOM 1522 C CA . ALA A 1 187 ? 62.176 -5.807 -12.644 1.00 27.55 180 ALA A CA 1
ATOM 1523 C C . ALA A 1 187 ? 60.771 -5.302 -12.322 1.00 26.80 180 ALA A C 1
ATOM 1524 O O . ALA A 1 187 ? 59.862 -5.440 -13.123 1.00 31.00 180 ALA A O 1
ATOM 1526 N N . VAL A 1 188 ? 60.586 -4.681 -11.162 1.00 28.22 181 VAL A N 1
ATOM 1527 C CA . VAL A 1 188 ? 59.265 -4.183 -10.806 1.00 28.91 181 VAL A CA 1
ATOM 1528 C C . VAL A 1 188 ? 58.861 -2.916 -11.601 1.00 28.69 181 VAL A C 1
ATOM 1529 O O . VAL A 1 188 ? 57.669 -2.724 -11.857 1.00 32.97 181 VAL A O 1
ATOM 1533 N N . ARG A 1 189 ? 59.845 -2.102 -12.034 1.00 28.94 182 ARG A N 1
ATOM 1534 C CA . ARG A 1 189 ? 59.618 -0.973 -12.984 1.00 30.53 182 ARG A CA 1
ATOM 1535 C C . ARG A 1 189 ? 59.015 -1.462 -14.304 1.00 28.96 182 ARG A C 1
ATOM 1536 O O . ARG A 1 189 ? 58.189 -0.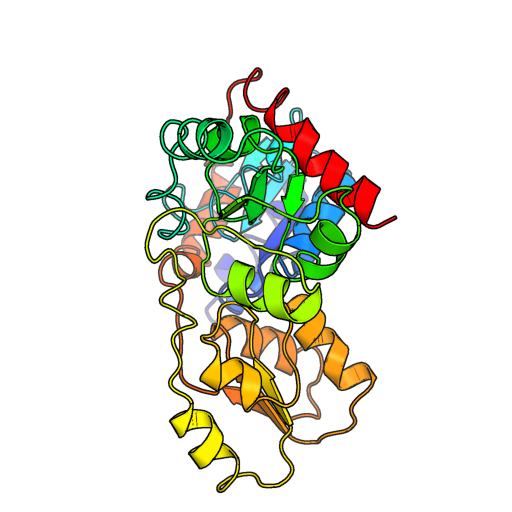771 -14.911 1.00 28.66 182 ARG A O 1
ATOM 1544 N N . LYS A 1 190 ? 59.462 -2.629 -14.761 1.00 29.00 183 LYS A N 1
ATOM 1545 C CA A LYS A 1 190 ? 58.935 -3.234 -15.987 0.50 28.89 183 LYS A CA 1
ATOM 1546 C CA B LYS A 1 190 ? 58.931 -3.223 -15.986 0.50 29.38 183 LYS A CA 1
ATOM 1547 C C . LYS A 1 190 ? 57.510 -3.754 -15.758 1.00 27.55 183 LYS A C 1
ATOM 1548 O O . LYS A 1 190 ? 56.622 -3.565 -16.603 1.00 32.04 183 LYS A O 1
ATOM 1559 N N . LYS A 1 191 ? 57.293 -4.382 -14.593 1.00 28.37 184 LYS A N 1
ATOM 1560 C CA . LYS A 1 191 ? 56.009 -5.002 -14.256 1.00 27.89 184 LYS A CA 1
ATOM 1561 C C . LYS A 1 191 ? 54.915 -3.982 -13.975 1.00 24.26 184 LYS A C 1
ATOM 1562 O O . LYS A 1 191 ? 53.781 -4.156 -14.421 1.00 29.80 184 LYS A O 1
ATOM 1568 N N . TYR A 1 192 ? 55.266 -2.947 -13.213 1.00 25.82 185 TYR A N 1
ATOM 1569 C CA . TYR A 1 192 ? 54.360 -1.878 -12.814 1.00 24.87 185 TYR A CA 1
ATOM 1570 C C . TYR A 1 192 ? 55.018 -0.533 -13.145 1.00 26.77 185 TYR A C 1
ATOM 1571 O O . TYR A 1 192 ? 55.635 0.094 -12.270 1.00 26.80 185 TYR A O 1
ATOM 1580 N N . PRO A 1 193 ? 54.884 -0.071 -14.407 1.00 27.32 186 PRO A N 1
ATOM 1581 C CA . PRO A 1 193 ? 55.590 1.150 -14.817 1.00 26.14 186 PRO A CA 1
ATOM 1582 C C . PRO A 1 193 ? 55.206 2.457 -14.098 1.00 27.23 186 PRO A C 1
ATOM 1583 O O . PRO A 1 193 ? 56.010 3.402 -14.085 1.00 27.99 186 PRO A O 1
ATOM 1587 N N . ASP A 1 194 ? 54.023 2.496 -13.487 1.00 26.59 187 ASP A N 1
ATOM 1588 C CA . ASP A 1 194 ? 53.553 3.679 -12.752 1.00 24.22 187 ASP A CA 1
ATOM 1589 C C . ASP A 1 194 ? 53.606 3.520 -11.245 1.00 23.15 187 ASP A C 1
ATOM 1590 O O . ASP A 1 194 ? 53.158 4.418 -10.514 1.00 22.58 187 ASP A O 1
ATOM 1595 N N . ALA A 1 195 ? 54.136 2.399 -10.766 1.00 22.35 188 ALA A N 1
ATOM 1596 C CA . ALA A 1 195 ? 54.287 2.213 -9.320 1.00 20.67 188 ALA A CA 1
ATOM 1597 C C . ALA A 1 195 ? 55.361 3.138 -8.798 1.00 20.16 188 ALA A C 1
ATOM 1598 O O . ALA A 1 195 ? 56.270 3.544 -9.519 1.00 22.86 188 ALA A O 1
ATOM 1600 N N . LYS A 1 196 ? 55.229 3.502 -7.531 1.00 17.78 189 LYS A N 1
ATOM 1601 C CA . LYS A 1 196 ? 56.245 4.256 -6.841 1.00 17.58 189 LYS A CA 1
ATOM 1602 C C . LYS A 1 196 ? 56.984 3.300 -5.915 1.00 16.48 189 LYS A C 1
ATOM 1603 O O . LYS A 1 196 ? 56.349 2.520 -5.217 1.00 20.21 189 LYS A O 1
ATOM 1609 N N . VAL A 1 197 ? 58.314 3.375 -5.922 1.00 16.88 190 VAL A N 1
ATOM 1610 C CA . VAL A 1 197 ? 59.183 2.502 -5.131 1.00 16.65 190 VAL A CA 1
ATOM 1611 C C . VAL A 1 197 ? 59.665 3.261 -3.920 1.00 16.85 190 VAL A C 1
ATOM 1612 O O . VAL A 1 197 ? 60.272 4.324 -4.057 1.00 15.37 190 VAL A O 1
ATOM 1616 N N . ILE A 1 198 ? 59.399 2.697 -2.732 1.00 15.44 191 ILE A N 1
ATOM 1617 C CA . ILE A 1 198 ? 59.794 3.296 -1.466 1.00 14.94 191 ILE A CA 1
ATOM 1618 C C . ILE A 1 198 ? 60.705 2.319 -0.761 1.00 13.93 191 ILE A C 1
ATOM 1619 O O . ILE A 1 198 ? 60.318 1.160 -0.570 1.00 15.88 191 ILE A O 1
ATOM 1624 N N . VAL A 1 199 ? 61.913 2.766 -0.391 1.00 13.90 192 VAL A N 1
ATOM 1625 C CA . VAL A 1 199 ? 62.862 1.889 0.301 1.00 14.41 192 VAL A CA 1
ATOM 1626 C C . VAL A 1 199 ? 63.391 2.521 1.573 1.00 13.95 192 VAL A C 1
ATOM 1627 O O . VAL A 1 199 ? 63.340 3.717 1.752 1.00 15.39 192 VAL A O 1
ATOM 1631 N N . HIS A 1 200 ? 63.874 1.670 2.463 1.00 14.06 193 HIS A N 1
ATOM 1632 C CA . HIS A 1 200 ? 64.438 2.101 3.728 1.00 14.98 193 HIS A CA 1
ATOM 1633 C C . HIS A 1 200 ? 65.851 2.613 3.545 1.00 15.19 193 HIS A C 1
ATOM 1634 O O . HIS A 1 200 ? 66.549 2.091 2.693 1.00 15.98 193 HIS A O 1
ATOM 1641 N N . PRO A 1 201 ? 66.306 3.604 4.349 1.00 14.93 194 PRO A N 1
ATOM 1642 C CA . PRO A 1 201 ? 67.705 4.048 4.202 1.00 15.66 194 PRO A CA 1
ATOM 1643 C C . PRO A 1 201 ? 68.772 3.042 4.613 1.00 15.78 194 PRO A C 1
ATOM 1644 O O . PRO A 1 201 ? 69.943 3.231 4.276 1.00 17.95 194 PRO A O 1
ATOM 1648 N N . GLU A 1 202 ? 68.369 1.954 5.262 1.00 16.38 195 GLU A N 1
ATOM 1649 C CA . GLU A 1 202 ? 69.262 0.830 5.595 1.00 16.95 195 GLU A CA 1
ATOM 1650 C C . GLU A 1 202 ? 69.583 -0.020 4.360 1.00 16.37 195 GLU A C 1
ATOM 1651 O O . GLU A 1 202 ? 70.460 -0.878 4.421 1.00 17.76 195 GLU A O 1
ATOM 1657 N N . CYS A 1 203 ? 68.858 0.199 3.258 1.00 16.41 196 CYS A N 1
ATOM 1658 C CA . CYS A 1 203 ? 69.161 -0.454 1.988 1.00 15.84 196 CYS A CA 1
ATOM 1659 C C . CYS A 1 203 ? 70.463 0.060 1.413 1.00 17.33 196 CYS A C 1
ATOM 1660 O O . CYS A 1 203 ? 70.869 1.191 1.674 1.00 17.57 196 CYS A O 1
ATOM 1663 N N . PRO A 1 204 ? 71.119 -0.783 0.610 1.00 18.57 197 PRO A N 1
ATOM 1664 C CA . PRO A 1 204 ? 72.359 -0.345 -0.032 1.00 20.93 197 PRO A CA 1
ATOM 1665 C C . PRO A 1 204 ? 72.135 0.760 -1.063 1.00 20.89 197 PRO A C 1
ATOM 1666 O O . PRO A 1 204 ? 71.028 0.923 -1.582 1.00 21.89 197 PRO A O 1
ATOM 1670 N N . LYS A 1 205 ? 73.195 1.510 -1.337 1.00 21.90 198 LYS A N 1
ATOM 1671 C CA . LYS A 1 205 ? 73.114 2.698 -2.169 1.00 22.83 198 LYS A CA 1
ATOM 1672 C C . LYS A 1 205 ? 72.443 2.492 -3.545 1.00 21.98 198 LYS A C 1
ATOM 1673 O O . LYS A 1 205 ? 71.622 3.318 -3.935 1.00 22.39 198 LYS A O 1
ATOM 1679 N N . PRO A 1 206 ? 72.785 1.415 -4.284 1.00 25.19 199 PRO A N 1
ATOM 1680 C CA . PRO A 1 206 ? 72.123 1.314 -5.586 1.00 26.17 199 PRO A CA 1
ATOM 1681 C C . PRO A 1 206 ? 70.611 1.106 -5.501 1.00 24.53 199 PRO A C 1
ATOM 1682 O O . PRO A 1 206 ? 69.902 1.486 -6.429 1.00 26.02 199 PRO A O 1
ATOM 1686 N N . VAL A 1 207 ? 70.130 0.523 -4.396 1.00 21.71 200 VAL A N 1
ATOM 1687 C CA . VAL A 1 207 ? 68.706 0.345 -4.160 1.00 20.05 200 VAL A CA 1
ATOM 1688 C C . VAL A 1 207 ? 68.076 1.698 -3.814 1.00 19.64 200 VAL A C 1
ATOM 1689 O O . VAL A 1 207 ? 67.088 2.107 -4.437 1.00 20.87 200 VAL A O 1
ATOM 1693 N N . ARG A 1 208 ? 68.693 2.414 -2.863 1.00 18.59 201 ARG A N 1
ATOM 1694 C CA . ARG A 1 208 ? 68.275 3.765 -2.531 1.00 20.81 201 ARG A CA 1
ATOM 1695 C C . ARG A 1 208 ? 68.184 4.665 -3.761 1.00 22.25 201 ARG A C 1
ATOM 1696 O O . ARG A 1 208 ? 67.200 5.369 -3.952 1.00 21.08 201 ARG A O 1
ATOM 1704 N N . ASP A 1 209 ? 69.221 4.638 -4.596 1.00 24.12 202 ASP A N 1
ATOM 1705 C CA . ASP A 1 209 ? 69.304 5.548 -5.728 1.00 25.32 202 ASP A CA 1
ATOM 1706 C C . ASP A 1 209 ? 68.305 5.274 -6.836 1.00 22.60 202 ASP A C 1
ATOM 1707 O O . ASP A 1 209 ? 67.969 6.193 -7.581 1.00 27.06 202 ASP A O 1
ATOM 1712 N N . LYS A 1 210 ? 67.831 4.030 -6.938 1.00 20.62 203 LYS A N 1
ATOM 1713 C CA . LYS A 1 210 ? 66.803 3.666 -7.910 1.00 20.92 203 LYS A CA 1
ATOM 1714 C C . LYS A 1 210 ? 65.355 3.801 -7.395 1.00 20.23 203 LYS A C 1
ATOM 1715 O O . LYS A 1 210 ? 64.394 3.561 -8.135 1.00 21.88 203 LYS A O 1
ATOM 1721 N N . ALA A 1 211 ? 65.182 4.156 -6.122 1.00 19.87 204 ALA A N 1
ATOM 1722 C CA . ALA A 1 211 ? 63.854 4.307 -5.545 1.00 17.48 204 ALA A CA 1
ATOM 1723 C C . ALA A 1 211 ? 63.307 5.692 -5.787 1.00 18.63 204 ALA A C 1
ATOM 1724 O O . ALA A 1 211 ? 64.064 6.636 -5.996 1.00 22.45 204 ALA A O 1
ATOM 1726 N N . ASP A 1 212 ? 61.980 5.810 -5.760 1.00 18.38 205 ASP A N 1
ATOM 1727 C CA . ASP A 1 212 ? 61.301 7.114 -5.782 1.00 19.53 205 ASP A CA 1
ATOM 1728 C C . ASP A 1 212 ? 61.413 7.842 -4.452 1.00 18.19 205 ASP A C 1
ATOM 1729 O O . ASP A 1 212 ? 61.528 9.066 -4.426 1.00 21.43 205 ASP A O 1
ATOM 1734 N N . TYR A 1 213 ? 61.348 7.077 -3.367 1.00 18.13 206 TYR A N 1
ATOM 1735 C CA . TYR A 1 213 ? 61.404 7.616 -2.012 1.00 16.59 206 TYR A CA 1
ATOM 1736 C C . TYR A 1 213 ? 62.303 6.757 -1.142 1.00 15.67 206 TYR A C 1
ATOM 1737 O O . TYR A 1 213 ? 62.297 5.533 -1.270 1.00 15.58 206 TYR A O 1
ATOM 1746 N N . VAL A 1 214 ? 63.030 7.402 -0.225 1.00 15.57 207 VAL A N 1
ATOM 1747 C CA . VAL A 1 214 ? 63.792 6.709 0.815 1.00 16.17 207 VAL A CA 1
ATOM 1748 C C . VAL A 1 214 ? 63.304 7.263 2.151 1.00 15.87 207 VAL A C 1
ATOM 1749 O O . VAL A 1 214 ? 63.228 8.486 2.333 1.00 17.83 207 VAL A O 1
ATOM 1753 N N . GLY A 1 215 ? 62.943 6.373 3.075 1.00 15.94 208 GLY A N 1
ATOM 1754 C CA . GLY A 1 215 ? 62.625 6.819 4.414 1.00 16.63 208 GLY A CA 1
ATOM 1755 C C . GLY A 1 215 ? 62.353 5.700 5.398 1.00 16.03 208 GLY A C 1
ATOM 1756 O O . GLY A 1 215 ? 62.263 4.522 5.026 1.00 16.55 208 GLY A O 1
ATOM 1757 N N . SER A 1 216 ? 62.240 6.094 6.664 1.00 14.96 209 SER A N 1
ATOM 1758 C CA . SER A 1 216 ? 61.887 5.176 7.736 1.00 15.49 209 SER A CA 1
ATOM 1759 C C . SER A 1 216 ? 60.518 4.574 7.465 1.00 14.70 209 SER A C 1
ATOM 1760 O O . SER A 1 216 ? 59.746 5.110 6.705 1.00 15.19 209 SER A O 1
ATOM 1763 N N . THR A 1 217 ? 60.153 3.570 8.238 1.00 13.68 210 THR A N 1
ATOM 1764 C CA . THR A 1 217 ? 58.839 2.977 8.069 1.00 13.72 210 THR A CA 1
ATOM 1765 C C . THR A 1 217 ? 57.731 3.994 8.409 1.00 13.13 210 THR A C 1
ATOM 1766 O O . THR A 1 217 ? 56.722 4.009 7.761 1.00 14.16 210 THR A O 1
ATOM 1770 N N . GLY A 1 218 ? 57.958 4.889 9.365 1.00 13.52 211 GLY A N 1
ATOM 1771 C CA . GLY A 1 218 ? 56.940 5.902 9.645 1.00 13.53 211 GLY A CA 1
ATOM 1772 C C . GLY A 1 218 ? 56.789 6.878 8.494 1.00 14.37 211 GLY A C 1
ATOM 1773 O O . GLY A 1 218 ? 55.681 7.317 8.196 1.00 15.74 211 GLY A O 1
ATOM 1774 N N . GLN A 1 219 ? 57.901 7.218 7.855 1.00 14.08 212 GLN A N 1
ATOM 1775 C CA . GLN A 1 219 ? 57.866 8.074 6.676 1.00 15.00 212 GLN A CA 1
ATOM 1776 C C . GLN A 1 219 ? 57.150 7.381 5.518 1.00 14.10 212 GLN A C 1
ATOM 1777 O O . GLN A 1 219 ? 56.355 8.011 4.814 1.00 15.83 212 GLN A O 1
ATOM 1783 N N . MET A 1 220 ? 57.382 6.072 5.367 1.00 13.35 213 MET A N 1
ATOM 1784 C CA . MET A 1 220 ? 56.719 5.285 4.331 1.00 15.10 213 MET A CA 1
ATOM 1785 C C . MET A 1 220 ? 55.199 5.389 4.484 1.00 14.56 213 MET A C 1
ATOM 1786 O O . MET A 1 220 ? 54.478 5.603 3.501 1.00 16.45 213 MET A O 1
ATOM 1791 N N . GLU A 1 221 ? 54.725 5.295 5.726 1.00 14.73 214 GLU A N 1
ATOM 1792 C CA . GLU A 1 221 ? 53.313 5.349 6.006 1.00 15.18 214 GLU A CA 1
ATOM 1793 C C . GLU A 1 221 ? 52.656 6.709 5.683 1.00 15.01 214 GLU A C 1
ATOM 1794 O O . GLU A 1 221 ? 51.459 6.761 5.410 1.00 16.43 214 GLU A O 1
ATOM 1800 N N . LYS A 1 222 ? 53.434 7.782 5.693 1.00 14.39 215 LYS A N 1
ATOM 1801 C CA . LYS A 1 222 ? 52.953 9.104 5.351 1.00 15.01 215 LYS A CA 1
ATOM 1802 C C . LYS A 1 222 ? 52.989 9.396 3.844 1.00 14.65 215 LYS A C 1
ATOM 1803 O O . LYS A 1 222 ? 52.286 10.286 3.403 1.00 15.85 215 LYS A O 1
ATOM 1809 N N . ILE A 1 223 ? 53.749 8.635 3.054 1.00 14.34 216 ILE A N 1
ATOM 1810 C CA . ILE A 1 223 ? 53.895 8.957 1.628 1.00 13.86 216 ILE A CA 1
ATOM 1811 C C . ILE A 1 223 ? 52.555 8.970 0.866 1.00 14.86 216 ILE A C 1
ATOM 1812 O O . ILE A 1 223 ? 52.290 9.907 0.109 1.00 14.15 216 ILE A O 1
ATOM 1817 N N . PRO A 1 224 ? 51.700 7.952 1.072 1.00 13.72 217 PRO A N 1
ATOM 1818 C CA . PRO A 1 224 ? 50.424 7.949 0.357 1.00 15.08 217 PRO A CA 1
ATOM 1819 C C . PRO A 1 224 ? 49.462 9.107 0.741 1.00 13.99 217 PRO A C 1
ATOM 1820 O O . PRO A 1 224 ? 48.476 9.310 0.059 1.00 16.21 217 PRO A O 1
ATOM 1824 N N . GLU A 1 225 ? 49.763 9.854 1.810 1.00 14.65 218 GLU A N 1
ATOM 1825 C CA . GLU A 1 225 ? 49.015 11.080 2.124 1.00 15.12 218 GLU A CA 1
ATOM 1826 C C . GLU A 1 225 ? 49.256 12.180 1.086 1.00 15.40 218 GLU A C 1
ATOM 1827 O O . GLU A 1 225 ? 48.432 13.092 0.942 1.00 15.66 218 GLU A O 1
ATOM 1833 N N . ARG A 1 226 ? 50.423 12.151 0.432 1.00 14.90 219 ARG A N 1
ATOM 1834 C CA . ARG A 1 226 ? 50.785 13.172 -0.537 1.00 15.52 219 ARG A CA 1
ATOM 1835 C C . ARG A 1 226 ? 50.961 12.671 -1.944 1.00 16.06 219 ARG A C 1
ATOM 1836 O O . ARG A 1 226 ? 50.967 13.481 -2.862 1.00 17.91 219 ARG A O 1
ATOM 1844 N N . ASP A 1 227 ? 51.133 11.366 -2.111 1.00 16.25 220 ASP A N 1
ATOM 1845 C CA . ASP A 1 227 ? 51.364 10.752 -3.420 1.00 15.26 220 ASP A CA 1
ATOM 1846 C C . ASP A 1 227 ? 50.146 9.900 -3.745 1.00 17.19 220 ASP A C 1
ATOM 1847 O O . ASP A 1 227 ? 49.853 8.932 -3.034 1.00 16.01 220 ASP A O 1
ATOM 1852 N N . PRO A 1 228 ? 49.422 10.239 -4.828 1.00 17.37 221 PRO A N 1
ATOM 1853 C CA . PRO A 1 228 ? 48.191 9.535 -5.156 1.00 17.32 221 PRO A CA 1
ATOM 1854 C C . PRO A 1 228 ? 48.380 8.196 -5.888 1.00 17.10 221 PRO A C 1
ATOM 1855 O O . PRO A 1 228 ? 47.389 7.641 -6.376 1.00 20.49 221 PRO A O 1
ATOM 1859 N N . SER A 1 229 ? 49.608 7.675 -5.981 1.00 17.63 222 SER A N 1
ATOM 1860 C CA . SER A 1 229 ? 49.886 6.453 -6.757 1.00 18.94 222 SER A CA 1
ATOM 1861 C C . SER A 1 229 ? 49.028 5.269 -6.324 1.00 19.16 222 SER A C 1
ATOM 1862 O O . SER A 1 229 ? 48.825 5.044 -5.129 1.00 19.43 222 SER A O 1
ATOM 1865 N N . ARG A 1 230 ? 48.548 4.504 -7.299 1.00 18.88 223 ARG A N 1
ATOM 1866 C CA . ARG A 1 230 ? 47.732 3.325 -7.002 1.00 21.66 223 ARG A CA 1
ATOM 1867 C C . ARG A 1 230 ? 48.540 2.175 -6.385 1.00 20.13 223 ARG A C 1
ATOM 1868 O O . ARG A 1 230 ? 48.009 1.422 -5.580 1.00 24.97 223 ARG A O 1
ATOM 1876 N N . ILE A 1 231 ? 49.806 2.042 -6.778 1.00 18.26 224 ILE A N 1
ATOM 1877 C CA . ILE A 1 231 ? 50.690 0.947 -6.374 1.00 18.45 224 ILE A CA 1
ATOM 1878 C C . ILE A 1 231 ? 51.972 1.498 -5.776 1.00 18.11 224 ILE A C 1
ATOM 1879 O O . ILE A 1 231 ? 52.605 2.402 -6.362 1.00 18.75 224 ILE A O 1
ATOM 1884 N N . PHE A 1 232 ? 52.342 0.956 -4.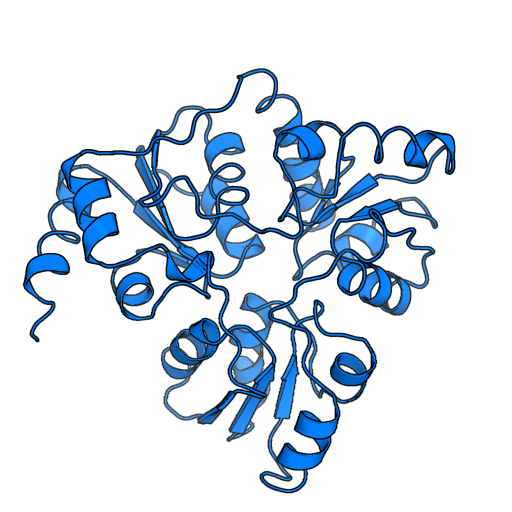615 1.00 17.11 225 PHE A N 1
ATOM 1885 C CA . PHE A 1 232 ? 53.624 1.205 -4.014 1.00 16.56 225 PHE A CA 1
ATOM 1886 C C . PHE A 1 232 ? 54.379 -0.094 -3.859 1.00 16.32 225 PHE A C 1
ATOM 1887 O O . PHE A 1 232 ? 53.819 -1.112 -3.447 1.00 20.38 225 PHE A O 1
ATOM 1895 N N . VAL A 1 233 ? 55.661 -0.049 -4.195 1.00 15.77 226 VAL A N 1
ATOM 1896 C CA . VAL A 1 233 ? 56.557 -1.188 -4.001 1.00 14.74 226 VAL A CA 1
ATOM 1897 C C . VAL A 1 233 ? 57.447 -0.845 -2.815 1.00 14.90 226 VAL A C 1
ATOM 1898 O O . VAL A 1 233 ? 58.077 0.217 -2.787 1.00 15.92 226 VAL A O 1
ATOM 1902 N N . ILE A 1 234 ? 57.497 -1.751 -1.839 1.00 14.70 227 ILE A N 1
ATOM 1903 C CA . ILE A 1 234 ? 58.027 -1.451 -0.508 1.00 14.57 227 ILE A CA 1
ATOM 1904 C C . ILE A 1 234 ? 59.308 -2.257 -0.226 1.00 13.86 227 ILE A C 1
ATOM 1905 O O . ILE A 1 234 ? 59.269 -3.476 -0.108 1.00 14.43 227 ILE A O 1
ATOM 1910 N N . GLY A 1 235 ? 60.437 -1.552 -0.085 1.00 14.21 228 GLY A N 1
ATOM 1911 C CA . GLY A 1 235 ? 61.719 -2.163 0.253 1.00 14.27 228 GLY A CA 1
ATOM 1912 C C . GLY A 1 235 ? 62.018 -2.070 1.741 1.00 14.04 228 GLY A C 1
ATOM 1913 O O . GLY A 1 235 ? 62.850 -1.259 2.191 1.00 14.79 228 GLY A O 1
ATOM 1914 N N . THR A 1 236 ? 61.313 -2.882 2.514 1.00 13.53 229 THR A N 1
ATOM 1915 C CA . THR A 1 236 ? 61.617 -3.023 3.936 1.00 13.97 229 THR A CA 1
ATOM 1916 C C . THR A 1 236 ? 61.091 -4.365 4.395 1.00 13.23 229 THR A C 1
ATOM 1917 O O . THR A 1 236 ? 60.685 -5.188 3.570 1.00 14.06 229 THR A O 1
ATOM 1921 N N . GLU A 1 237 ? 61.164 -4.605 5.704 1.00 12.81 230 GLU A N 1
ATOM 1922 C CA . GLU A 1 237 ? 60.758 -5.867 6.299 1.00 11.96 230 GLU A CA 1
ATOM 1923 C C . GLU A 1 237 ? 59.243 -6.068 6.104 1.00 11.88 230 GLU A C 1
ATOM 1924 O O . GLU A 1 237 ? 58.467 -5.110 6.112 1.00 13.33 230 GLU A O 1
ATOM 1930 N N . ILE A 1 238 ? 58.863 -7.313 5.904 1.00 12.44 231 ILE A N 1
ATOM 1931 C CA . ILE A 1 238 ? 57.528 -7.676 5.431 1.00 13.87 231 ILE A CA 1
ATOM 1932 C C . ILE A 1 238 ? 56.393 -7.205 6.335 1.00 13.33 231 ILE A C 1
ATOM 1933 O O . ILE A 1 238 ? 55.302 -6.969 5.870 1.00 13.09 231 ILE A O 1
ATOM 1938 N N . GLY A 1 239 ? 56.662 -7.032 7.621 1.00 14.41 232 GLY A N 1
ATOM 1939 C CA . GLY A 1 239 ? 55.616 -6.567 8.548 1.00 16.10 232 GLY A CA 1
ATOM 1940 C C . GLY A 1 239 ? 55.003 -5.231 8.152 1.00 14.64 232 GLY A C 1
ATOM 1941 O O . GLY A 1 239 ? 53.825 -4.962 8.410 1.00 15.86 232 GLY A O 1
ATOM 1942 N N . MET A 1 240 ? 55.786 -4.386 7.476 1.00 12.67 233 MET A N 1
ATOM 1943 C CA . MET A 1 240 ? 55.273 -3.071 7.048 1.00 13.71 233 MET A CA 1
ATOM 1944 C C . MET A 1 240 ? 54.175 -3.195 5.986 1.00 14.86 233 MET A C 1
ATOM 1945 O O . MET A 1 240 ? 53.348 -2.318 5.857 1.00 15.88 233 MET A O 1
ATOM 1950 N N . ILE A 1 241 ? 54.166 -4.269 5.196 1.00 15.01 234 ILE A N 1
ATOM 1951 C CA . ILE A 1 241 ? 53.080 -4.435 4.227 1.00 16.55 234 ILE A CA 1
ATOM 1952 C C . ILE A 1 241 ? 51.702 -4.441 4.895 1.00 17.92 234 ILE A C 1
ATOM 1953 O O . ILE A 1 241 ? 50.771 -3.803 4.410 1.00 18.85 234 ILE A O 1
ATOM 1958 N N . HIS A 1 242 ? 51.572 -5.187 5.978 1.00 16.77 235 HIS A N 1
ATOM 1959 C CA . HIS A 1 242 ? 50.305 -5.246 6.699 1.00 17.79 235 HIS A CA 1
ATOM 1960 C C . HIS A 1 242 ? 49.908 -3.872 7.208 1.00 18.06 235 HIS A C 1
ATOM 1961 O O . HIS A 1 242 ? 48.737 -3.438 7.112 1.00 20.26 235 HIS A O 1
ATOM 1968 N N . LYS A 1 243 ? 50.886 -3.203 7.808 1.00 16.39 236 LYS A N 1
ATOM 1969 C CA . LYS A 1 243 ? 50.662 -1.843 8.318 1.00 17.32 236 LYS A CA 1
ATOM 1970 C C . LYS A 1 243 ? 50.131 -0.897 7.228 1.00 15.91 236 LYS A C 1
ATOM 1971 O O . LYS A 1 243 ? 49.139 -0.185 7.417 1.00 19.54 236 LYS A O 1
ATOM 1977 N N . LEU A 1 244 ? 50.792 -0.904 6.074 1.00 15.27 237 LEU A N 1
ATOM 1978 C CA . LEU A 1 244 ? 50.433 0.004 4.999 1.00 16.05 237 LEU A CA 1
ATOM 1979 C C . LEU A 1 244 ? 49.072 -0.329 4.403 1.00 17.41 237 LEU A C 1
ATOM 1980 O O . LEU A 1 244 ? 48.277 0.571 4.174 1.00 17.70 237 LEU A O 1
ATOM 1985 N N . LYS A 1 245 ? 48.804 -1.621 4.195 1.00 18.22 238 LYS A N 1
ATOM 1986 C CA . LYS A 1 245 ? 47.533 -2.074 3.639 1.00 21.12 238 LYS A CA 1
ATOM 1987 C C . LYS A 1 245 ? 46.364 -1.717 4.553 1.00 21.08 238 LYS A C 1
ATOM 1988 O O . LYS A 1 245 ? 45.255 -1.414 4.072 1.00 23.43 238 LYS A O 1
ATOM 1994 N N . LYS A 1 246 ? 46.591 -1.788 5.865 1.00 22.31 239 LYS A N 1
ATOM 1995 C CA . LYS A 1 246 ? 45.578 -1.376 6.844 1.00 23.25 239 LYS A CA 1
ATOM 1996 C C . LYS A 1 246 ? 45.284 0.126 6.788 1.00 21.88 239 LYS A C 1
ATOM 1997 O O . LYS A 1 246 ? 44.117 0.544 6.872 1.00 24.31 239 LYS A O 1
ATOM 2003 N N . LYS A 1 247 ? 46.337 0.937 6.685 1.00 20.85 240 LYS A N 1
ATOM 2004 C CA A LYS A 1 247 ? 46.184 2.393 6.638 0.50 22.84 240 LYS A CA 1
ATOM 2005 C CA B LYS A 1 247 ? 46.167 2.392 6.636 0.50 22.76 240 LYS A CA 1
ATOM 2006 C C . LYS A 1 247 ? 45.581 2.851 5.303 1.00 20.94 240 LYS A C 1
ATOM 2007 O O . LYS A 1 247 ? 44.812 3.813 5.262 1.00 23.83 240 LYS A O 1
ATOM 2018 N N . PHE A 1 248 ? 45.953 2.177 4.210 1.00 20.08 241 PHE A N 1
ATOM 2019 C CA . PHE A 1 248 ? 45.507 2.565 2.875 1.00 19.96 241 PHE A CA 1
ATOM 2020 C C . PHE A 1 248 ? 44.930 1.384 2.113 1.00 21.57 241 PHE A C 1
ATOM 2021 O O . PHE A 1 248 ? 45.545 0.891 1.183 1.00 21.49 241 PHE A O 1
ATOM 2029 N N . PRO A 1 249 ? 43.714 0.952 2.490 1.00 24.18 242 PRO A N 1
ATOM 2030 C CA . PRO A 1 249 ? 43.104 -0.219 1.853 1.00 24.51 242 PRO A CA 1
ATOM 2031 C C . PRO A 1 249 ? 42.844 -0.067 0.343 1.00 25.63 242 PRO A C 1
ATOM 2032 O O . PRO A 1 249 ? 42.677 -1.071 -0.333 1.00 26.52 242 PRO A O 1
ATOM 2036 N N . ASP A 1 250 ? 42.804 1.184 -0.136 1.00 25.25 243 ASP A N 1
ATOM 2037 C CA A ASP A 1 250 ? 42.514 1.430 -1.554 0.50 26.98 243 ASP A CA 1
ATOM 2038 C CA B ASP A 1 250 ? 42.539 1.577 -1.533 0.50 27.83 243 ASP A CA 1
ATOM 2039 C C . ASP A 1 250 ? 43.776 1.545 -2.444 1.00 25.68 243 ASP A C 1
ATOM 2040 O O . ASP A 1 250 ? 43.685 1.789 -3.644 1.00 33.07 243 ASP A O 1
ATOM 2049 N N . ARG A 1 251 ? 44.945 1.291 -1.877 1.00 21.33 244 ARG A N 1
ATOM 2050 C CA . ARG A 1 251 ? 46.178 1.228 -2.653 1.00 21.20 244 ARG A CA 1
ATOM 2051 C C . ARG A 1 251 ? 46.691 -0.204 -2.618 1.00 20.73 244 ARG A C 1
ATOM 2052 O O . ARG A 1 251 ? 46.243 -1.005 -1.780 1.00 24.52 244 ARG A O 1
ATOM 2060 N N . GLU A 1 252 ? 47.630 -0.526 -3.513 1.00 18.99 245 GLU A N 1
ATOM 2061 C CA . GLU A 1 252 ? 48.308 -1.814 -3.521 1.00 19.68 245 GLU A CA 1
ATOM 2062 C C . GLU A 1 25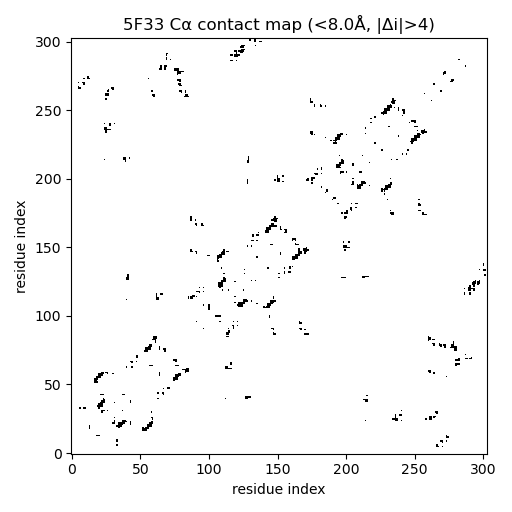2 ? 49.748 -1.659 -3.044 1.00 20.19 245 GLU A C 1
ATOM 2063 O O . GLU A 1 252 ? 50.469 -0.750 -3.475 1.00 20.87 245 GLU A O 1
ATOM 2069 N N . PHE A 1 253 ? 50.158 -2.563 -2.158 1.00 18.05 246 PHE A N 1
ATOM 2070 C CA . PHE A 1 253 ? 51.506 -2.589 -1.583 1.00 16.35 246 PHE A CA 1
ATOM 2071 C C . PHE A 1 253 ? 52.167 -3.905 -1.924 1.00 17.56 246 PHE A C 1
ATOM 2072 O O . PHE A 1 253 ? 51.664 -4.977 -1.546 1.00 22.53 246 PHE A O 1
ATOM 2080 N N . VAL A 1 254 ? 53.275 -3.819 -2.659 1.00 16.77 247 VAL A N 1
ATOM 2081 C CA . VAL A 1 254 ? 53.989 -4.963 -3.173 1.00 17.78 247 VAL A CA 1
ATOM 2082 C C . VAL A 1 254 ? 55.359 -4.999 -2.515 1.00 17.20 247 VAL A C 1
ATOM 2083 O O . VAL A 1 254 ? 56.078 -4.016 -2.580 1.00 17.22 247 VAL A O 1
ATOM 2087 N N . PRO A 1 255 ? 55.730 -6.136 -1.900 1.00 15.58 248 PRO A N 1
ATOM 2088 C CA . PRO A 1 255 ? 57.079 -6.209 -1.375 1.00 15.85 248 PRO A CA 1
ATOM 2089 C C . PRO A 1 255 ? 58.109 -6.136 -2.478 1.00 16.71 248 PRO A C 1
ATOM 2090 O O . PRO A 1 255 ? 57.952 -6.784 -3.505 1.00 18.34 248 PRO A O 1
ATOM 2094 N N . LEU A 1 256 ? 59.179 -5.392 -2.264 1.00 15.24 249 LEU A N 1
ATOM 2095 C CA . LEU A 1 256 ? 60.239 -5.369 -3.267 1.00 15.70 249 LEU A CA 1
ATOM 2096 C C . LEU A 1 256 ? 60.820 -6.778 -3.437 1.00 16.69 249 LEU A C 1
ATOM 2097 O O . LEU A 1 256 ? 60.957 -7.294 -4.569 1.00 19.18 249 LEU A O 1
ATOM 2102 N N . GLU A 1 257 ? 61.164 -7.379 -2.310 1.00 17.30 250 GLU A N 1
ATOM 2103 C CA . GLU A 1 257 ? 61.418 -8.823 -2.181 1.00 17.86 250 GLU A CA 1
ATOM 2104 C C . GLU A 1 257 ? 60.838 -9.193 -0.812 1.00 17.05 250 GLU A C 1
ATOM 2105 O O . GLU A 1 257 ? 60.615 -8.306 0.001 1.00 16.74 250 GLU A O 1
ATOM 2111 N N . MET A 1 258 ? 60.576 -10.473 -0.568 1.00 16.46 251 MET A N 1
ATOM 2112 C CA . MET A 1 258 ? 60.270 -10.970 0.778 1.00 16.43 251 MET A CA 1
ATOM 2113 C C . MET A 1 258 ? 61.492 -10.833 1.674 1.00 16.50 251 MET A C 1
ATOM 2114 O O . MET A 1 258 ? 62.559 -11.336 1.370 1.00 19.77 251 MET A O 1
ATOM 2119 N N . ALA A 1 259 ? 61.319 -10.148 2.789 1.00 15.36 252 ALA A N 1
ATOM 2120 C CA . ALA A 1 259 ? 62.412 -9.906 3.726 1.00 16.31 252 ALA A CA 1
ATOM 2121 C C . ALA A 1 259 ? 61.862 -10.021 5.151 1.00 16.72 252 ALA A C 1
ATOM 2122 O O . ALA A 1 259 ? 60.941 -9.301 5.506 1.00 16.71 252 ALA A O 1
ATOM 2124 N N . VAL A 1 260 ? 62.443 -10.911 5.954 1.00 16.91 253 VAL A N 1
ATOM 2125 C CA . VAL A 1 260 ? 61.908 -11.241 7.291 1.00 16.13 253 VAL A CA 1
ATOM 2126 C C . VAL A 1 260 ? 63.013 -11.010 8.296 1.00 16.33 253 VAL A C 1
ATOM 2127 O O . VAL A 1 260 ? 64.113 -11.488 8.119 1.00 17.77 253 VAL A O 1
ATOM 2131 N N . CYS A 1 261 ? 62.700 -10.281 9.367 1.00 14.20 254 CYS A N 1
ATOM 2132 C CA . CYS A 1 261 ? 63.613 -10.127 10.510 1.00 14.48 254 CYS A CA 1
ATOM 2133 C C . CYS A 1 261 ? 63.212 -11.199 11.497 1.00 14.31 254 CYS A C 1
ATOM 2134 O O . CYS A 1 261 ? 62.165 -11.084 12.157 1.00 15.36 254 CYS A O 1
ATOM 2137 N N . VAL A 1 262 ? 64.022 -12.264 11.564 1.00 15.17 255 VAL A N 1
ATOM 2138 C CA A VAL A 1 262 ? 63.747 -13.378 12.470 0.70 16.27 255 VAL A CA 1
ATOM 2139 C CA B VAL A 1 262 ? 63.711 -13.373 12.466 0.30 16.04 255 VAL A CA 1
ATOM 2140 C C . VAL A 1 262 ? 63.537 -12.889 13.916 1.00 15.11 255 VAL A C 1
ATOM 2141 O O . VAL A 1 262 ? 62.646 -13.351 14.624 1.00 16.00 255 VAL A O 1
ATOM 2148 N N . ASN A 1 263 ? 64.371 -11.965 14.366 1.00 14.71 256 ASN A N 1
ATOM 2149 C CA . ASN A 1 263 ? 64.246 -11.454 15.718 1.00 13.91 256 ASN A CA 1
ATOM 2150 C C . ASN A 1 263 ? 62.919 -10.774 15.963 1.00 13.67 256 ASN A C 1
ATOM 2151 O O . ASN A 1 263 ? 62.297 -11.001 17.007 1.00 14.12 256 ASN A O 1
ATOM 2156 N N . MET A 1 264 ? 62.447 -9.990 15.004 1.00 13.48 257 MET A N 1
ATOM 2157 C CA . MET A 1 264 ? 61.128 -9.362 15.149 1.00 14.55 257 MET A CA 1
ATOM 2158 C C . MET A 1 264 ? 59.999 -10.367 15.182 1.00 16.02 257 MET A C 1
ATOM 2159 O O . MET A 1 264 ? 58.981 -10.114 15.810 1.00 18.61 257 MET A O 1
ATOM 2164 N N . LYS A 1 265 ? 60.175 -11.495 14.529 1.00 14.19 258 LYS A N 1
ATOM 2165 C CA . LYS A 1 265 ? 59.184 -12.557 14.515 1.00 14.40 258 LYS A CA 1
ATOM 2166 C C . LYS A 1 265 ? 59.215 -13.468 15.748 1.00 15.74 258 LYS A C 1
ATOM 2167 O O . LYS A 1 265 ? 58.405 -14.383 15.835 1.00 16.73 258 LYS A O 1
ATOM 2173 N N . LYS A 1 266 ? 60.112 -13.229 16.695 1.00 15.13 259 LYS A N 1
ATOM 2174 C CA . LYS A 1 266 ? 60.147 -14.032 17.933 1.00 15.05 259 LYS A CA 1
ATOM 2175 C C . LYS A 1 266 ? 58.908 -13.818 18.795 1.00 15.25 259 LYS A C 1
ATOM 2176 O O . LYS A 1 266 ? 58.517 -14.701 19.541 1.00 15.68 259 LYS A O 1
ATOM 2182 N N . ASN A 1 267 ? 58.288 -12.648 18.666 1.00 14.27 260 ASN A N 1
ATOM 2183 C CA . ASN A 1 267 ? 57.057 -12.363 19.390 1.00 13.53 260 ASN A CA 1
ATOM 2184 C C . ASN A 1 267 ? 55.853 -12.968 18.685 1.00 13.72 260 ASN A C 1
ATOM 2185 O O . ASN A 1 267 ? 55.661 -12.781 17.483 1.00 14.41 260 ASN A O 1
ATOM 2190 N N . THR A 1 268 ? 55.066 -13.712 19.451 1.00 14.38 261 THR A N 1
ATOM 2191 C CA . THR A 1 268 ? 53.890 -14.427 18.963 1.00 14.53 261 THR A CA 1
ATOM 2192 C C . THR A 1 268 ? 52.664 -14.096 19.828 1.00 13.58 261 THR A C 1
ATOM 2193 O O . THR A 1 268 ? 52.791 -13.546 20.909 1.00 13.77 261 THR A O 1
ATOM 2197 N N . LEU A 1 269 ? 51.480 -14.442 19.344 1.00 14.20 262 LEU A N 1
ATOM 2198 C CA . LEU A 1 269 ? 50.289 -14.330 20.208 1.00 14.20 262 LEU A CA 1
ATOM 2199 C C . LEU A 1 269 ? 50.462 -15.131 21.484 1.00 14.86 262 LEU A C 1
ATOM 2200 O O . LEU A 1 269 ? 50.113 -14.659 22.572 1.00 16.04 262 LEU A O 1
ATOM 2205 N N . GLU A 1 270 ? 50.985 -16.348 21.360 1.00 15.62 263 GLU A N 1
ATOM 2206 C CA . GLU A 1 270 ? 51.151 -17.211 22.536 1.00 17.91 263 GLU A CA 1
ATOM 2207 C C . GLU A 1 270 ? 52.086 -16.621 23.581 1.00 17.35 263 GLU A C 1
ATOM 2208 O O . GLU A 1 270 ? 51.747 -16.557 24.756 1.00 17.68 263 GLU A O 1
ATOM 2214 N N . ASN A 1 271 ? 53.284 -16.187 23.183 1.00 16.44 264 ASN A N 1
ATOM 2215 C CA . ASN A 1 271 ? 54.218 -15.686 24.207 1.00 15.33 264 ASN A CA 1
ATOM 2216 C C . ASN A 1 271 ? 53.861 -14.290 24.691 1.00 13.15 264 ASN A C 1
ATOM 2217 O O . ASN A 1 271 ? 54.260 -13.906 25.771 1.00 12.96 264 ASN A O 1
ATOM 2222 N N . THR A 1 272 ? 53.095 -13.546 23.895 1.00 13.40 265 THR A N 1
ATOM 2223 C CA . THR A 1 272 ? 52.559 -12.258 24.346 1.00 12.50 265 THR A CA 1
ATOM 2224 C C . THR A 1 272 ? 51.469 -12.498 25.416 1.00 12.20 265 THR A C 1
ATOM 2225 O O . THR A 1 272 ? 51.437 -11.807 26.433 1.00 12.64 265 THR A O 1
ATOM 2229 N N . LEU A 1 273 ? 50.599 -13.479 25.184 1.00 11.84 266 LEU A N 1
ATOM 2230 C CA . LEU A 1 273 ? 49.647 -13.856 26.229 1.00 12.91 266 LEU A CA 1
ATOM 2231 C C . LEU A 1 273 ? 50.402 -14.264 27.499 1.00 13.54 266 LEU A C 1
ATOM 2232 O O . LEU A 1 273 ? 50.078 -13.825 28.602 1.00 15.30 266 LEU A O 1
ATOM 2237 N N . HIS A 1 274 ? 51.433 -15.090 27.369 1.00 14.20 267 HIS A N 1
ATOM 2238 C CA . HIS A 1 274 ? 52.163 -15.550 28.563 1.00 15.70 267 HIS A CA 1
ATOM 2239 C C . HIS A 1 274 ? 52.773 -14.360 29.298 1.00 14.24 267 HIS A C 1
ATOM 2240 O O . HIS A 1 274 ? 52.782 -14.302 30.534 1.00 14.92 267 HIS A O 1
ATOM 2247 N N . ALA A 1 275 ? 53.258 -13.385 28.526 1.00 12.69 268 ALA A N 1
ATOM 2248 C CA . ALA A 1 275 ? 53.838 -12.186 29.118 1.00 12.36 268 ALA A CA 1
ATOM 2249 C C . ALA A 1 275 ? 52.834 -11.434 29.984 1.00 11.93 268 ALA A C 1
ATOM 2250 O O . ALA A 1 275 ? 53.179 -10.957 31.060 1.00 11.79 268 ALA A O 1
ATOM 2252 N N . LEU A 1 276 ? 51.589 -11.327 29.521 1.00 12.36 269 LEU A N 1
ATOM 2253 C CA . LEU A 1 276 ? 50.550 -10.623 30.291 1.00 12.18 269 LEU A CA 1
ATOM 2254 C C . LEU A 1 276 ? 50.067 -11.465 31.457 1.00 13.09 269 LEU A C 1
ATOM 2255 O O . LEU A 1 276 ? 49.710 -10.891 32.485 1.00 15.57 269 LEU A O 1
ATOM 2260 N N . GLN A 1 277 ? 50.046 -12.786 31.301 1.00 12.82 270 GLN A N 1
ATOM 2261 C CA . GLN A 1 277 ? 49.654 -13.664 32.405 1.00 13.67 270 GLN A CA 1
ATOM 2262 C C . GLN A 1 277 ? 50.653 -13.583 33.551 1.00 14.61 270 GLN A C 1
ATOM 2263 O O . GLN A 1 277 ? 50.249 -13.494 34.729 1.00 17.51 270 GLN A O 1
ATOM 2269 N N . THR A 1 278 ? 51.956 -13.611 33.219 1.00 14.30 271 THR A N 1
ATOM 2270 C CA . THR A 1 278 ? 52.995 -13.673 34.232 1.00 15.34 271 THR A CA 1
ATOM 2271 C C . THR A 1 278 ? 53.626 -12.310 34.545 1.00 15.25 271 THR A C 1
ATOM 2272 O O . THR A 1 278 ? 54.425 -12.201 35.482 1.00 16.85 271 THR A O 1
ATOM 2276 N N . GLU A 1 279 ? 53.299 -11.293 33.740 1.00 13.47 272 GLU A N 1
ATOM 2277 C CA . GLU A 1 279 ? 53.925 -9.973 33.826 1.00 13.40 272 GLU A CA 1
ATOM 2278 C C . GLU A 1 279 ? 55.444 -10.081 33.775 1.00 14.29 272 GLU A C 1
ATOM 2279 O O . GLU A 1 279 ? 56.159 -9.522 34.584 1.00 14.58 272 GLU A O 1
ATOM 2285 N N . SER A 1 280 ? 55.901 -10.827 32.771 1.00 14.44 273 SER A N 1
ATOM 2286 C CA . SER A 1 280 ? 57.337 -11.046 32.514 1.00 12.43 273 SER A CA 1
ATOM 2287 C C . SER A 1 280 ? 57.548 -10.971 30.993 1.00 12.68 273 SER A C 1
ATOM 2288 O O . SER A 1 280 ? 56.595 -11.159 30.260 1.00 13.66 273 SER A O 1
ATOM 2291 N N . PHE A 1 281 ? 58.751 -10.671 30.492 1.00 12.51 274 PHE A N 1
ATOM 2292 C CA . PHE A 1 281 ? 60.000 -10.477 31.217 1.00 12.68 274 PHE A CA 1
ATOM 2293 C C . PHE A 1 281 ? 60.350 -9.014 31.355 1.00 12.60 274 PHE A C 1
ATOM 2294 O O . PHE A 1 281 ? 60.437 -8.271 30.367 1.00 12.75 274 PHE A O 1
ATOM 2302 N N . GLU A 1 282 ? 60.556 -8.594 32.593 1.00 13.34 275 GLU A N 1
ATOM 2303 C CA . GLU A 1 282 ? 60.824 -7.211 32.865 1.00 13.74 275 GLU A CA 1
ATOM 2304 C C . GLU A 1 282 ? 62.170 -6.803 32.302 1.00 12.75 275 GLU A C 1
ATOM 2305 O O . GLU A 1 282 ? 63.144 -7.536 32.426 1.00 15.03 275 GLU A O 1
ATOM 2311 N N . VAL A 1 283 ? 62.184 -5.604 31.733 1.00 12.11 276 VAL A N 1
ATOM 2312 C CA . VAL A 1 283 ? 63.379 -4.943 31.217 1.00 13.51 276 VAL A CA 1
ATOM 2313 C C . VAL A 1 283 ? 63.963 -4.150 32.370 1.00 15.22 276 VAL A C 1
ATOM 2314 O O . VAL A 1 283 ? 63.303 -3.278 32.946 1.00 17.82 276 VAL A O 1
ATOM 2318 N N . ILE A 1 284 ? 65.173 -4.505 32.744 1.00 17.57 277 ILE A N 1
ATOM 2319 C CA . ILE A 1 284 ? 65.873 -3.936 33.868 1.00 21.21 277 ILE A CA 1
ATOM 2320 C C . ILE A 1 284 ? 67.241 -3.484 33.415 1.00 21.24 277 ILE A C 1
ATOM 2321 O O . ILE A 1 284 ? 67.956 -4.246 32.753 1.00 24.52 277 ILE A O 1
ATOM 2326 N N . LEU A 1 285 ? 67.586 -2.257 33.769 1.00 19.62 278 LEU A N 1
ATOM 2327 C CA . LEU A 1 285 ? 68.900 -1.696 33.496 1.00 21.43 278 LEU A CA 1
ATOM 2328 C C . LEU A 1 285 ? 69.497 -1.117 34.762 1.00 21.67 278 LEU A C 1
ATOM 2329 O O . LEU A 1 285 ? 68.760 -0.636 35.614 1.00 23.82 278 LEU A O 1
ATOM 2334 N N . PRO A 1 286 ? 70.842 -1.102 34.861 1.00 22.33 279 PRO A N 1
ATOM 2335 C CA . PRO A 1 286 ? 71.474 -0.372 35.950 1.00 23.94 279 PRO A CA 1
ATOM 2336 C C . PRO A 1 286 ? 71.047 1.079 35.953 1.00 22.24 279 PRO A C 1
ATOM 2337 O O . PRO A 1 286 ? 70.903 1.688 34.889 1.00 22.80 279 PRO A O 1
ATOM 2341 N N . LYS A 1 287 ? 70.879 1.656 37.144 1.00 24.01 280 LYS A N 1
ATOM 2342 C CA . LYS A 1 287 ? 70.437 3.046 37.243 1.00 25.24 280 LYS A CA 1
ATOM 2343 C C . LYS A 1 287 ? 71.433 3.986 36.545 1.00 22.55 280 LYS A C 1
ATOM 2344 O O . LYS A 1 287 ? 71.032 4.957 35.931 1.00 24.53 280 LYS A O 1
ATOM 2350 N N . GLU A 1 288 ? 72.721 3.646 36.652 1.00 23.47 281 GLU A N 1
ATOM 2351 C CA A GLU A 1 288 ? 73.820 4.399 36.042 0.70 22.86 281 GLU A CA 1
ATOM 2352 C CA B GLU A 1 288 ? 73.814 4.426 36.037 0.30 22.92 281 GLU A CA 1
ATOM 2353 C C . GLU A 1 288 ? 73.677 4.414 34.518 1.00 20.37 281 GLU A C 1
ATOM 2354 O O . GLU A 1 288 ? 73.927 5.423 33.859 1.00 21.14 281 GLU A O 1
ATOM 2365 N N . VAL A 1 289 ? 73.279 3.273 33.958 1.00 19.40 282 VAL A N 1
ATOM 2366 C CA . VAL A 1 289 ? 73.096 3.183 32.508 1.00 17.32 282 VAL A CA 1
ATOM 2367 C C . VAL A 1 289 ? 71.914 4.070 32.091 1.00 16.32 282 VAL A C 1
ATOM 2368 O O . VAL A 1 289 ? 72.016 4.825 31.161 1.00 16.56 282 VAL A O 1
ATOM 2372 N N . ILE A 1 290 ? 70.817 4.027 32.840 1.00 18.13 283 ILE A N 1
ATOM 2373 C CA . ILE A 1 290 ? 69.691 4.893 32.540 1.00 16.76 283 ILE A CA 1
ATOM 2374 C C . ILE A 1 290 ? 70.083 6.359 32.570 1.00 16.99 283 ILE A C 1
ATOM 2375 O O . ILE A 1 290 ? 69.771 7.105 31.625 1.00 20.01 283 ILE A O 1
ATOM 2380 N N . GLU A 1 291 ? 70.799 6.771 33.624 1.00 17.73 284 GLU A N 1
ATOM 2381 C CA A GLU A 1 291 ? 71.206 8.166 33.836 0.50 20.00 284 GLU A CA 1
ATOM 2382 C CA B GLU A 1 291 ? 71.086 8.196 33.755 0.50 20.57 284 GLU A CA 1
ATOM 2383 C C . GLU A 1 291 ? 72.080 8.667 32.691 1.00 19.23 284 GLU A C 1
ATOM 2384 O O . GLU A 1 291 ? 71.978 9.817 32.239 1.00 22.09 284 GLU A O 1
ATOM 2395 N N . LYS A 1 292 ? 72.980 7.786 32.247 1.00 17.75 285 LYS A N 1
ATOM 2396 C CA . LYS A 1 292 ? 73.959 8.171 31.228 1.00 16.68 285 LYS A CA 1
ATOM 2397 C C . LYS A 1 292 ? 73.388 8.097 29.815 1.00 17.21 285 LYS A C 1
ATOM 2398 O O . LYS A 1 292 ? 73.626 8.996 28.983 1.00 18.90 285 LYS A O 1
ATOM 2404 N N . ALA A 1 293 ? 72.651 7.028 29.543 1.00 15.83 286 ALA A N 1
ATOM 2405 C CA . ALA A 1 293 ? 72.036 6.854 28.220 1.00 15.97 286 ALA A CA 1
ATOM 2406 C C . ALA A 1 293 ? 70.904 7.820 27.956 1.00 15.88 286 ALA A C 1
ATOM 2407 O O . ALA A 1 293 ? 70.615 8.105 26.804 1.00 16.92 286 ALA A O 1
ATOM 2409 N N . LYS A 1 294 ? 70.250 8.345 28.990 1.00 16.74 287 LYS A N 1
ATOM 2410 C CA . LYS A 1 294 ? 69.141 9.253 28.716 1.00 18.67 287 LYS A CA 1
ATOM 2411 C C . LYS A 1 294 ? 69.606 10.531 27.995 1.00 16.72 287 LYS A C 1
ATOM 2412 O O . LYS A 1 294 ? 68.881 11.069 27.183 1.00 17.39 287 LYS A O 1
ATOM 2418 N N . LYS A 1 295 ? 70.843 10.966 28.250 1.00 18.79 288 LYS A N 1
ATOM 2419 C CA . LYS A 1 295 ? 71.347 12.222 27.714 1.00 20.27 288 LYS A CA 1
ATOM 2420 C C . LYS A 1 295 ? 71.322 12.285 26.192 1.00 17.52 288 LYS A C 1
ATOM 2421 O O . LYS A 1 295 ? 70.745 13.220 25.630 1.00 18.03 288 LYS A O 1
ATOM 2427 N N . PRO A 1 296 ? 71.947 11.288 25.511 1.00 17.36 289 PRO A N 1
ATOM 2428 C CA . PRO A 1 296 ? 71.913 11.376 24.054 1.00 17.55 289 PRO A CA 1
ATOM 2429 C C . PRO A 1 296 ? 70.531 11.114 23.488 1.00 17.38 289 PRO A C 1
ATOM 2430 O O . PRO A 1 296 ? 70.264 11.527 22.367 1.00 17.26 289 PRO A O 1
ATOM 2434 N N . ILE A 1 297 ? 69.665 10.408 24.233 1.00 17.20 290 ILE A N 1
ATOM 2435 C CA . ILE A 1 297 ? 68.300 10.185 23.760 1.00 18.71 290 ILE A CA 1
ATOM 2436 C C . ILE A 1 297 ? 67.543 11.512 23.818 1.00 19.03 290 ILE A C 1
ATOM 2437 O O . ILE A 1 297 ? 66.926 11.920 22.840 1.00 22.15 290 ILE A O 1
ATOM 2442 N N . LEU A 1 298 ? 67.612 12.198 24.957 1.00 20.09 291 LEU A N 1
ATOM 2443 C CA . LEU A 1 298 ? 66.977 13.506 25.084 1.00 22.88 291 LEU A CA 1
ATOM 2444 C C . LEU A 1 298 ? 67.562 14.530 24.102 1.00 23.09 291 LEU A C 1
ATOM 2445 O O . LEU A 1 298 ? 66.804 15.341 23.559 1.00 28.99 291 LEU A O 1
ATOM 2450 N N . ARG A 1 299 ? 68.874 14.448 23.794 1.00 22.63 292 ARG A N 1
ATOM 2451 C CA . ARG A 1 299 ? 69.485 15.375 22.830 1.00 24.17 292 ARG A CA 1
ATOM 2452 C C . ARG A 1 299 ? 68.886 15.220 21.437 1.00 19.93 292 ARG A C 1
ATOM 2453 O O . ARG A 1 299 ? 68.725 16.191 20.719 1.00 24.10 292 ARG A O 1
ATOM 2461 N N . MET A 1 300 ? 68.547 13.985 21.075 1.00 21.19 293 MET A N 1
ATOM 2462 C CA . MET A 1 300 ? 67.932 13.718 19.791 1.00 18.51 293 MET A CA 1
ATOM 2463 C C . MET A 1 300 ? 66.688 14.577 19.614 1.00 21.17 293 MET A C 1
ATOM 2464 O O . MET A 1 300 ? 66.509 15.207 18.572 1.00 23.46 293 MET A O 1
ATOM 2469 N N . PHE A 1 301 ? 65.820 14.577 20.629 1.00 20.58 294 PHE A N 1
ATOM 2470 C CA . PHE A 1 301 ? 64.609 15.371 20.583 1.00 22.81 294 PHE A CA 1
ATOM 2471 C C . PHE A 1 301 ? 64.923 16.871 20.583 1.00 24.02 294 PHE A C 1
ATOM 2472 O O . PHE A 1 301 ? 64.255 17.631 19.895 1.00 25.80 294 PHE A O 1
ATOM 2480 N N . GLU A 1 302 ? 65.959 17.297 21.297 1.00 26.22 295 GLU A N 1
ATOM 2481 C CA . GLU A 1 302 ? 66.354 18.729 21.239 1.00 27.78 295 GLU A CA 1
ATOM 2482 C C . GLU A 1 302 ? 66.772 19.206 19.844 1.00 33.15 295 GLU A C 1
ATOM 2483 O O . GLU A 1 302 ? 66.481 20.340 19.462 1.00 37.34 295 GLU A O 1
ATOM 2489 N N . LEU A 1 303 ? 67.462 18.344 19.099 1.00 35.49 296 LEU A N 1
ATOM 2490 C CA . LEU A 1 303 ? 67.916 18.665 17.734 1.00 36.62 296 LEU A CA 1
ATOM 2491 C C . LEU A 1 303 ? 66.820 18.619 16.667 1.00 40.36 296 LEU A C 1
ATOM 2492 O O . LEU A 1 303 ? 67.015 19.129 15.563 1.00 48.67 296 LEU A O 1
ATOM 2497 N N . MET A 1 304 ? 65.688 17.995 16.971 1.00 38.39 297 MET A N 1
ATOM 2498 C CA . MET A 1 304 ? 64.545 18.011 16.071 1.00 39.28 297 MET A CA 1
ATOM 2499 C C . MET A 1 304 ? 63.690 19.253 16.268 1.00 46.49 297 MET A C 1
ATOM 2500 O O . MET A 1 304 ? 63.366 19.931 15.295 1.00 54.86 297 MET A O 1
ATOM 2505 N N . GLY A 1 305 ? 63.310 19.517 17.518 1.00 52.47 298 GLY A N 1
ATOM 2506 C CA . GLY A 1 305 ? 62.449 20.661 17.874 1.00 57.22 298 GLY A CA 1
ATOM 2507 C C . GLY A 1 305 ? 62.822 21.257 19.216 1.00 58.47 298 GLY A C 1
ATOM 2508 O O . GLY A 1 305 ? 62.365 22.346 19.571 1.00 65.96 298 GLY A O 1
#

InterPro domains:
  IPR003473 Quinolinate synthetase A [PF02445] (4-295)
  IPR003473 Quinolinate synthetase A [PTHR30573] (1-239)
  IPR003473 Quinolinate synthetase A [TIGR00550] (2-296)
  IPR023066 Quinolinate synthase A, type 2 [MF_00568] (1-296)
  IPR036094 Quinolinate synthetase A superfamily [G3DSA:3.40.50.10800] (4-276)
  IPR036094 Quinolinate synthetase A superfamily [G3DSA:3.40.50.10800] (82-167)
  IPR036094 Quinolinate synthetase A superfamily [G3DSA:3.40.50.10800] (168-257)
  IPR036094 Quinolinate synthetase A superfamily [SSF142754] (2-296)

Solvent-accessible surface area: 13274 Å² total; per-residue (Å²): 174,137,42,111,120,24,40,35,65,0,74,141,21,36,175,128,47,22,10,12,0,0,0,13,0,21,0,34,49,67,0,3,83,6,19,70,56,29,0,6,19,14,42,0,0,91,54,0,94,117,15,103,69,145,56,0,0,1,0,6,6,34,11,5,0,34,1,0,14,3,27,6,62,144,51,56,0,0,16,8,36,167,58,3,30,18,75,13,0,97,58,3,37,16,118,45,0,127,84,46,75,144,111,50,106,133,8,23,0,0,0,5,0,24,0,36,5,103,1,0,29,38,10,59,0,0,0,3,14,23,2,0,31,61,0,0,119,104,24,154,29,80,39,0,0,0,0,1,0,75,6,0,0,62,26,0,28,80,115,29,71,37,118,24,20,32,2,11,155,94,7,77,17,91,25,2,70,7,97,14,109,21,1,50,47,15,74,172,146,46,104,126,6,68,0,0,0,6,0,14,0,28,98,80,1,7,86,96,18,62,48,41,2,4,3,2,71,0,24,108,5,5,133,162,7,112,15,152,36,0,0,2,0,3,0,36,2,0,20,49,13,0,112,99,103,34,103,112,48,83,12,27,45,16,61,133,11,68,23,109,17,15,50,63,2,52,8,104,32,0,17,84,2,0,78,90,38,30,80,74,16,118,24,83,168,102,26,16,110,102,0,88,138,3,0,63,98,0,35,113,10,42,100

CATH classification: 3.40.50.10800 (+2 more: 3.40.50.10800, 3.40.50.10800)

Organism: Thermotoga maritima (strain ATCC 43589 / DSM 3109 / JCM 10099 / NBRC 100826 / MSB8) (NCBI:txid243274)

Nearest PDB structures (foldseek):
  7p4p-assembly1_A  TM=9.991E-01  e=3.048E-60  Thermotoga maritima MSB8
  6f4d-assembly1_A  TM=9.982E-01  e=7.253E-60  Thermotoga maritima
  7p4q-assembly1_A  TM=9.900E-01  e=1.017E-60  Thermotoga maritima MSB8
  7p4m-assembly1_A  TM=9.898E-01  e=4.568E-60  Thermotoga maritima MSB8
  6f4l-assembly1_A  TM=9.939E-01  e=1.232E-58  Thermotoga maritima MSB8

Secondary structure (DSSP, 8-state):
-TTHHHHHHHHHHHHHHTEEEEEETTS-HHHHTT-SEEE-HHHHHHHHHH---SEEEEES-HHHHHHHHHH-TTSEEE-S-TT---GGGTT--HHHHHHHHHHSTTPPEEEESSS-HHHHTT-SEEE-TTTHHHHHHHSS-SEEEEES-HHHHHHHHHHH--EEEE-STT---GGG---THHHHHHHHH-TT-EEEE-TTS-HHHHHHSSEE--HHHHHHGGGT---SEEEEES-THHHHHHHHH-TTSEEEESS----TTGGG--HHHHHHHHHHT-PBP---HHHHHHHHHHHHHHHHHH-

B-factor: mean 22.81, std 9.1, range [9.48, 65.96]

Sequence (303 aa):
HHHHHMVDDEEILLKKLKKEKGYIILAHNYQIPELQDIADFVGDSLQLARKAMELSEKKILFLGVDFMMAELLVKILNPDKKVIVPDRRSATCPMMANRLTPEIIRREYREKFPPDDAPVVLFVNSTSECKTLADVICTSSANAVEVVKKLDSSVVIFGPDRRNLGEYVAEKTGKKVIITIPENGHCPVHQFNAESIDAVRKKKYPDAKVIVHPECPKPVRDKADYVGSTGQMEKIPERDPSRIFVIGTEIGMIHKLKKKKFPDDREFVPLEMAVCVVNMKKNTLENTLHALQTESFEVILPKEEVIEEKAKKPILRMFELMG